Protein AF-A0A396GM57-F1 (afdb_monomer_lite)

InterPro domains:
  IPR045109 Lysine-specific demethylase LSDs-like [PTHR12549] (3-226)

Structure (mmCIF, N/CA/C/O backbone):
data_AF-A0A396GM57-F1
#
_entry.id   AF-A0A396GM57-F1
#
loop_
_atom_site.group_PDB
_atom_site.id
_atom_site.type_symbol
_atom_site.label_atom_id
_atom_site.label_alt_id
_atom_site.label_comp_id
_atom_site.label_asym_id
_atom_site.label_entity_id
_atom_site.label_seq_id
_atom_site.pdbx_PDB_ins_code
_atom_site.Cartn_x
_atom_site.Cartn_y
_atom_site.Cartn_z
_atom_site.occupancy
_atom_site.B_iso_or_equiv
_atom_site.auth_seq_id
_atom_site.auth_comp_id
_atom_site.auth_asym_id
_atom_site.auth_atom_id
_atom_site.pdbx_PDB_model_num
ATOM 1 N N . MET A 1 1 ? -2.250 -9.595 -26.794 1.00 39.81 1 MET A N 1
ATOM 2 C CA . MET A 1 1 ? -0.783 -9.733 -26.681 1.00 39.81 1 MET A CA 1
ATOM 3 C C . MET A 1 1 ? -0.527 -10.624 -25.475 1.00 39.81 1 MET A C 1
ATOM 5 O O . MET A 1 1 ? -0.957 -10.268 -24.387 1.00 39.81 1 MET A O 1
ATOM 9 N N . CYS A 1 2 ? 0.002 -11.832 -25.672 1.00 36.81 2 CYS A N 1
ATOM 10 C CA . CYS A 1 2 ? 0.113 -12.824 -24.600 1.00 36.81 2 CYS A CA 1
ATOM 11 C C . CYS A 1 2 ? 1.445 -12.640 -23.873 1.00 36.81 2 CYS A C 1
ATOM 13 O O . CYS A 1 2 ? 2.496 -12.939 -24.432 1.00 36.81 2 CYS A O 1
ATOM 15 N N . ILE A 1 3 ? 1.398 -12.150 -22.635 1.00 50.84 3 ILE A N 1
ATOM 16 C CA . ILE A 1 3 ? 2.547 -12.192 -21.730 1.00 50.84 3 ILE A CA 1
ATOM 17 C C . ILE A 1 3 ? 2.772 -13.671 -21.400 1.00 50.84 3 ILE A C 1
ATOM 19 O O . ILE A 1 3 ? 1.870 -14.330 -20.881 1.00 50.84 3 ILE A O 1
ATOM 23 N N . THR A 1 4 ? 3.939 -14.223 -21.724 1.00 54.34 4 THR A N 1
ATOM 24 C CA . THR A 1 4 ? 4.296 -15.584 -21.305 1.00 54.34 4 THR A CA 1
ATOM 25 C C . THR A 1 4 ? 4.467 -15.591 -19.789 1.00 54.34 4 THR A C 1
ATOM 27 O O . THR A 1 4 ? 5.468 -15.103 -19.266 1.00 54.34 4 THR A O 1
ATOM 30 N N . GLY A 1 5 ? 3.453 -16.080 -19.077 1.00 59.03 5 GLY A N 1
ATOM 31 C CA . GLY A 1 5 ? 3.478 -16.197 -17.624 1.00 59.03 5 GLY A CA 1
ATOM 32 C C . GLY A 1 5 ? 4.446 -17.285 -17.167 1.00 59.03 5 GLY A C 1
ATOM 33 O O . GLY A 1 5 ? 4.514 -18.364 -17.754 1.00 59.03 5 GLY A O 1
ATOM 34 N N . VAL A 1 6 ? 5.178 -17.012 -16.090 1.00 68.31 6 VAL A N 1
ATOM 35 C CA . VAL A 1 6 ? 5.936 -18.027 -15.352 1.00 68.31 6 VAL A CA 1
ATOM 36 C C . VAL A 1 6 ? 5.045 -18.537 -14.221 1.00 68.31 6 VAL A C 1
ATOM 38 O O . VAL A 1 6 ? 4.326 -17.758 -13.598 1.00 68.31 6 VAL A O 1
ATOM 41 N N . SER A 1 7 ? 5.066 -19.846 -13.958 1.00 70.75 7 SER A N 1
ATOM 42 C CA . SER A 1 7 ? 4.345 -20.411 -12.811 1.00 70.75 7 SER A CA 1
ATOM 43 C C . SER A 1 7 ? 4.837 -19.764 -11.508 1.00 70.75 7 SER A C 1
ATOM 45 O O . SER A 1 7 ? 6.055 -19.705 -11.315 1.00 70.75 7 SER A O 1
ATOM 47 N N . PRO A 1 8 ? 3.944 -19.359 -10.584 1.00 64.38 8 PRO A N 1
ATOM 48 C CA . PRO A 1 8 ? 4.336 -18.794 -9.291 1.00 64.38 8 PRO A CA 1
ATOM 49 C C . PRO A 1 8 ? 5.308 -19.682 -8.500 1.00 64.38 8 PRO A C 1
ATOM 51 O O . PRO A 1 8 ? 6.161 -19.178 -7.779 1.00 64.38 8 PRO A O 1
ATOM 54 N N . LEU A 1 9 ? 5.226 -21.008 -8.670 1.00 65.50 9 LEU A N 1
ATOM 55 C CA . LEU A 1 9 ? 6.103 -21.972 -7.995 1.00 65.50 9 LEU A CA 1
ATOM 56 C C . LEU A 1 9 ? 7.540 -21.978 -8.536 1.00 65.50 9 LEU A C 1
ATOM 58 O O . LEU A 1 9 ? 8.449 -22.393 -7.826 1.00 65.50 9 LEU A O 1
ATOM 62 N N . LYS A 1 10 ? 7.743 -21.532 -9.780 1.00 69.19 10 LYS A N 1
ATOM 63 C CA . LYS A 1 10 ? 9.059 -21.441 -10.437 1.00 69.19 10 LYS A CA 1
ATOM 64 C C . LYS A 1 10 ? 9.672 -20.043 -10.337 1.00 69.19 10 LYS A C 1
ATOM 66 O O . LYS A 1 10 ? 10.746 -19.813 -10.879 1.00 69.19 10 LYS A O 1
ATOM 71 N N . LEU A 1 11 ? 8.960 -19.104 -9.719 1.00 73.75 11 LEU A N 1
ATOM 72 C CA . LEU A 1 11 ? 9.382 -17.720 -9.616 1.00 73.75 11 LEU A CA 1
ATOM 73 C C . LEU A 1 11 ? 10.301 -17.565 -8.399 1.00 73.75 11 LEU A C 1
ATOM 75 O O . LEU A 1 11 ? 9.857 -17.652 -7.251 1.00 73.75 11 LEU A O 1
ATOM 79 N N . GLU A 1 12 ? 11.584 -17.342 -8.660 1.00 76.75 12 GLU A N 1
ATOM 80 C CA . GLU A 1 12 ? 12.547 -16.892 -7.658 1.00 76.75 12 GLU A CA 1
ATOM 81 C C . GLU A 1 12 ? 12.636 -15.368 -7.757 1.00 76.75 12 GLU A C 1
ATOM 83 O O . GLU A 1 12 ? 13.029 -14.827 -8.788 1.00 76.75 12 GLU A O 1
ATOM 88 N N . ILE A 1 13 ? 12.163 -14.679 -6.716 1.00 81.19 13 ILE A N 1
ATOM 89 C CA . ILE A 1 13 ? 12.182 -13.217 -6.630 1.00 81.19 13 ILE A CA 1
ATOM 90 C C . ILE A 1 13 ? 13.275 -12.829 -5.644 1.00 81.19 13 ILE A C 1
ATOM 92 O O . ILE A 1 13 ? 13.274 -13.303 -4.506 1.00 81.19 13 ILE A O 1
ATOM 96 N N . GLU A 1 14 ? 14.167 -11.946 -6.077 1.00 81.50 14 GLU A N 1
ATOM 97 C CA . GLU A 1 14 ? 15.178 -11.356 -5.210 1.00 81.50 14 GLU A CA 1
ATOM 98 C C . GLU A 1 14 ? 14.510 -10.452 -4.161 1.00 81.50 14 GLU A C 1
ATOM 100 O O . GLU A 1 14 ? 13.656 -9.612 -4.479 1.00 81.50 14 GLU A O 1
ATOM 105 N N . VAL A 1 15 ? 14.882 -10.657 -2.897 1.00 78.56 15 VAL A N 1
ATOM 106 C CA . VAL A 1 15 ? 14.422 -9.833 -1.779 1.00 78.56 15 VAL A CA 1
ATOM 107 C C . VAL A 1 15 ? 15.419 -8.697 -1.590 1.00 78.56 15 VAL A C 1
ATOM 109 O O . VAL A 1 15 ? 16.616 -8.950 -1.490 1.00 78.56 15 VAL A O 1
ATOM 112 N N . VAL A 1 16 ? 14.930 -7.460 -1.551 1.00 74.25 16 VAL A N 1
ATOM 113 C CA . VAL A 1 16 ? 15.755 -6.298 -1.201 1.00 74.25 16 VAL A CA 1
ATOM 114 C C . VAL A 1 16 ? 15.674 -6.097 0.303 1.00 74.25 16 VAL A C 1
ATOM 116 O O . VAL A 1 16 ? 14.574 -5.961 0.842 1.00 74.25 16 VAL A O 1
ATOM 119 N N . ASP A 1 17 ? 16.830 -6.044 0.961 1.00 61.81 17 ASP A N 1
ATOM 120 C CA . ASP A 1 17 ? 16.930 -5.530 2.325 1.00 61.81 17 ASP A CA 1
ATOM 121 C C . ASP A 1 17 ? 16.777 -4.005 2.276 1.00 61.81 17 ASP A C 1
ATOM 123 O O . ASP A 1 17 ? 17.742 -3.265 2.095 1.00 61.81 17 ASP A O 1
ATOM 127 N N . CYS A 1 18 ? 15.539 -3.529 2.393 1.00 57.38 18 CYS A N 1
ATOM 128 C CA . CYS A 1 18 ? 15.274 -2.125 2.690 1.00 57.38 18 CYS A CA 1
ATOM 129 C C . CYS A 1 18 ? 15.292 -1.930 4.207 1.00 57.38 18 CYS A C 1
ATOM 131 O O . CYS A 1 18 ? 14.709 -2.726 4.952 1.00 57.38 18 CYS A O 1
ATOM 133 N N . SER A 1 19 ? 15.951 -0.865 4.666 1.00 56.00 19 SER A N 1
ATOM 134 C CA . SER A 1 19 ? 15.862 -0.461 6.065 1.00 56.00 19 SER A CA 1
ATOM 135 C C . SER A 1 19 ? 14.391 -0.125 6.398 1.00 56.00 19 SER A C 1
ATOM 137 O O . SER A 1 19 ? 13.674 0.389 5.539 1.00 56.00 19 SER A O 1
ATOM 139 N N . PRO A 1 20 ? 13.884 -0.433 7.608 1.00 53.41 20 PRO A N 1
ATOM 140 C CA . PRO A 1 20 ? 12.477 -0.201 7.961 1.00 53.41 20 PRO A CA 1
ATOM 141 C C . PRO A 1 20 ? 12.022 1.260 7.826 1.00 53.41 20 PRO A C 1
ATOM 143 O O . PRO A 1 20 ? 10.829 1.504 7.652 1.00 53.41 20 PRO A O 1
ATOM 146 N N . ASP A 1 21 ? 12.967 2.200 7.905 1.00 51.38 21 ASP A N 1
ATOM 147 C CA . ASP A 1 21 ? 12.720 3.644 7.916 1.00 51.38 21 ASP A CA 1
ATOM 148 C C . ASP A 1 21 ? 12.769 4.272 6.507 1.00 51.38 21 ASP A C 1
ATOM 150 O O . ASP A 1 21 ? 12.250 5.369 6.298 1.00 51.38 21 ASP A O 1
ATOM 154 N N . GLU A 1 22 ? 13.315 3.562 5.513 1.00 63.12 22 GLU A N 1
ATOM 155 C CA . GLU A 1 22 ? 13.361 3.970 4.105 1.00 63.12 22 GLU A CA 1
ATOM 156 C C . GLU A 1 22 ? 12.395 3.096 3.298 1.00 63.12 22 GLU A C 1
ATOM 158 O O . GLU A 1 22 ? 12.776 2.150 2.606 1.00 63.12 22 GLU A O 1
ATOM 163 N N . GLY A 1 23 ? 11.097 3.379 3.419 1.00 67.81 23 GLY A N 1
ATOM 164 C CA . GLY A 1 23 ? 10.103 2.752 2.549 1.00 67.81 23 GLY A CA 1
ATOM 165 C C . GLY A 1 23 ? 10.455 2.970 1.072 1.00 67.81 23 GLY A C 1
ATOM 166 O O . GLY A 1 23 ? 10.901 4.048 0.691 1.00 67.81 23 GLY A O 1
ATOM 167 N N . ALA A 1 24 ? 10.240 1.959 0.232 1.00 82.38 24 ALA A N 1
ATOM 168 C CA . ALA A 1 24 ? 10.370 2.107 -1.215 1.00 82.38 24 ALA A CA 1
ATOM 169 C C . ALA A 1 24 ? 9.217 2.961 -1.767 1.00 82.38 24 ALA A C 1
ATOM 171 O O . ALA A 1 24 ? 8.075 2.863 -1.293 1.00 82.38 24 ALA A O 1
ATOM 172 N N . TYR A 1 25 ? 9.486 3.774 -2.788 1.00 89.50 25 TYR A N 1
ATOM 173 C CA . TYR A 1 25 ? 8.506 4.690 -3.376 1.00 89.50 25 TYR A CA 1
ATOM 174 C C . TYR A 1 25 ? 8.516 4.591 -4.894 1.00 89.50 25 TYR A C 1
ATOM 176 O O . TYR A 1 25 ? 9.552 4.648 -5.547 1.00 89.50 25 TYR A O 1
ATOM 184 N N . CYS A 1 26 ? 7.328 4.527 -5.492 1.00 91.12 26 CYS A N 1
ATOM 185 C CA . CYS A 1 26 ? 7.208 4.506 -6.943 1.00 91.12 26 CYS A CA 1
ATOM 186 C C . CYS A 1 26 ? 7.713 5.825 -7.543 1.00 91.12 26 CYS A C 1
ATOM 188 O O . CYS A 1 26 ? 7.126 6.880 -7.304 1.00 91.12 26 CYS A O 1
ATOM 190 N N . ASN A 1 27 ? 8.732 5.792 -8.406 1.00 91.19 27 ASN A N 1
ATOM 191 C CA . ASN A 1 27 ? 9.241 7.020 -9.019 1.00 91.19 27 ASN A CA 1
ATOM 192 C C . ASN A 1 27 ? 8.229 7.697 -9.958 1.00 91.19 27 ASN A C 1
ATOM 194 O O . ASN A 1 27 ? 8.404 8.885 -10.237 1.00 91.19 27 ASN A O 1
ATOM 198 N N . ASN A 1 28 ? 7.190 6.981 -10.411 1.00 89.25 28 ASN A N 1
ATOM 199 C CA . ASN A 1 28 ? 6.129 7.527 -11.263 1.00 89.25 28 ASN A CA 1
ATOM 200 C C . ASN A 1 28 ? 4.972 8.168 -10.472 1.00 89.25 28 ASN A C 1
ATOM 202 O O . ASN A 1 28 ? 4.678 9.335 -10.696 1.00 89.25 28 ASN A O 1
ATOM 206 N N . CYS A 1 29 ? 4.315 7.426 -9.572 1.00 88.38 29 CYS A N 1
ATOM 207 C CA . CYS A 1 29 ? 3.115 7.900 -8.855 1.00 88.38 29 CYS A CA 1
ATOM 208 C C . CYS A 1 29 ? 3.381 8.349 -7.411 1.00 88.38 29 CYS A C 1
ATOM 210 O O . CYS A 1 29 ? 2.441 8.629 -6.681 1.00 88.38 29 CYS A O 1
ATOM 212 N N . LYS A 1 30 ? 4.643 8.305 -6.964 1.00 87.81 30 LYS A N 1
ATOM 213 C CA . LYS A 1 30 ? 5.112 8.668 -5.611 1.00 87.81 30 LYS A CA 1
ATOM 214 C C . LYS A 1 30 ? 4.455 7.920 -4.448 1.00 87.81 30 LYS A C 1
ATOM 216 O O . LYS A 1 30 ? 4.785 8.153 -3.292 1.00 87.81 30 LYS A O 1
ATOM 221 N N . THR A 1 31 ? 3.591 6.949 -4.732 1.00 87.12 31 THR A N 1
ATOM 222 C CA . THR A 1 31 ? 2.984 6.084 -3.722 1.00 87.12 31 THR A CA 1
ATOM 223 C C . THR A 1 31 ? 4.024 5.147 -3.112 1.00 87.12 31 THR A C 1
ATOM 225 O O . THR A 1 31 ? 4.873 4.595 -3.823 1.00 87.12 31 THR A O 1
ATOM 228 N N . SER A 1 32 ? 3.913 4.929 -1.801 1.00 88.75 32 SER A N 1
ATOM 229 C CA . SER A 1 32 ? 4.702 3.933 -1.074 1.00 88.75 32 SER A CA 1
ATOM 230 C C . SER A 1 32 ? 4.448 2.515 -1.600 1.00 88.75 32 SER A C 1
ATOM 232 O O . SER A 1 32 ? 3.325 2.139 -1.957 1.00 88.75 32 SER A O 1
ATOM 234 N N . ILE A 1 33 ? 5.510 1.719 -1.658 1.00 88.25 33 ILE A N 1
ATOM 235 C CA . ILE A 1 33 ? 5.513 0.336 -2.123 1.00 88.25 33 ILE A CA 1
ATOM 236 C C . ILE A 1 33 ? 5.649 -0.584 -0.907 1.00 88.25 33 ILE A C 1
ATOM 238 O O . ILE A 1 33 ? 6.589 -0.472 -0.130 1.00 88.25 33 ILE A O 1
ATOM 242 N N . PHE A 1 34 ? 4.738 -1.553 -0.775 1.00 81.62 34 PHE A N 1
ATOM 243 C CA . PHE A 1 34 ? 4.695 -2.438 0.399 1.00 81.62 34 PHE A CA 1
ATOM 244 C C . PHE A 1 34 ? 5.286 -3.836 0.193 1.00 81.62 34 PHE A C 1
ATOM 246 O O . PHE A 1 34 ? 5.716 -4.472 1.156 1.00 81.62 34 PHE A O 1
ATOM 253 N N . ALA A 1 35 ? 5.259 -4.355 -1.036 1.00 83.88 35 ALA A N 1
ATOM 254 C CA . ALA A 1 35 ? 5.628 -5.742 -1.310 1.00 83.88 35 ALA A CA 1
ATOM 255 C C . ALA A 1 35 ? 6.439 -5.861 -2.600 1.00 83.88 35 ALA A C 1
ATOM 257 O O . ALA A 1 35 ? 7.664 -5.797 -2.572 1.00 83.88 35 ALA A O 1
ATOM 258 N N . TYR A 1 36 ? 5.760 -6.020 -3.732 1.00 88.44 36 TYR A N 1
ATOM 259 C CA . TYR A 1 36 ? 6.402 -6.247 -5.018 1.00 88.44 36 TYR A CA 1
ATOM 260 C C . TYR A 1 36 ? 6.524 -4.960 -5.822 1.00 88.44 36 TYR A C 1
ATOM 262 O O . TYR A 1 36 ? 5.596 -4.147 -5.868 1.00 88.44 36 TYR A O 1
ATOM 270 N N . HIS A 1 37 ? 7.645 -4.821 -6.514 1.00 92.06 37 HIS A N 1
ATOM 271 C CA . HIS A 1 37 ? 7.928 -3.690 -7.388 1.00 92.06 37 HIS A CA 1
ATOM 272 C C . HIS A 1 37 ? 8.862 -4.096 -8.521 1.00 92.06 37 HIS A C 1
ATOM 274 O O . HIS A 1 37 ? 9.408 -5.202 -8.540 1.00 92.06 37 HIS A O 1
ATOM 280 N N . ARG A 1 38 ? 8.997 -3.215 -9.511 1.00 92.69 38 ARG A N 1
ATOM 281 C CA . ARG A 1 38 ? 9.975 -3.361 -10.587 1.00 92.69 38 ARG A CA 1
ATOM 282 C C . ARG A 1 38 ? 11.111 -2.379 -10.353 1.00 92.69 38 ARG A C 1
ATOM 284 O O . ARG A 1 38 ? 10.833 -1.190 -10.284 1.00 92.69 38 ARG A O 1
ATOM 291 N N . TYR A 1 39 ? 12.339 -2.878 -10.258 1.00 91.44 39 TYR A N 1
ATOM 292 C CA . TYR A 1 39 ? 13.540 -2.117 -9.899 1.00 91.44 39 TYR A CA 1
ATOM 293 C C . TYR A 1 39 ? 14.615 -2.246 -10.985 1.00 91.44 39 TYR A C 1
ATOM 295 O O . TYR A 1 39 ? 14.759 -3.302 -11.605 1.00 91.44 39 TYR A O 1
ATOM 303 N N . CYS A 1 40 ? 15.368 -1.178 -11.235 1.00 91.94 40 CYS A N 1
ATOM 304 C CA . CYS A 1 40 ? 16.506 -1.188 -12.149 1.00 91.94 40 CYS A CA 1
ATOM 305 C C . CYS A 1 40 ? 17.789 -1.576 -11.411 1.00 91.94 40 CYS A C 1
ATOM 307 O O . CYS A 1 40 ? 18.216 -0.877 -10.509 1.00 91.94 40 CYS A O 1
ATOM 309 N N . THR A 1 41 ? 18.494 -2.616 -11.846 1.00 89.69 41 THR A N 1
ATOM 310 C CA . THR A 1 41 ? 19.736 -3.052 -11.179 1.00 89.69 41 THR A CA 1
ATOM 311 C C . THR A 1 41 ? 20.925 -2.100 -11.362 1.00 89.69 41 THR A C 1
ATOM 313 O O . THR A 1 41 ? 21.956 -2.290 -10.722 1.00 89.69 41 THR A O 1
ATOM 316 N N . LYS A 1 42 ? 20.806 -1.076 -12.221 1.00 90.81 42 LYS A N 1
ATOM 317 C CA . LYS A 1 42 ? 21.877 -0.101 -12.509 1.00 90.81 42 LYS A CA 1
ATOM 318 C C . LYS A 1 42 ? 21.623 1.308 -11.967 1.00 90.81 42 LYS A C 1
ATOM 320 O O . LYS A 1 42 ? 22.512 2.149 -12.050 1.00 90.81 42 LYS A O 1
ATOM 325 N N . CYS A 1 43 ? 20.424 1.603 -11.469 1.00 90.00 43 CYS A N 1
ATOM 326 C CA . CYS A 1 43 ? 20.100 2.896 -10.865 1.00 90.00 43 CYS A CA 1
ATOM 327 C C . CYS A 1 43 ? 18.907 2.763 -9.920 1.00 90.00 43 CYS A C 1
ATOM 329 O O . CYS A 1 43 ? 18.113 1.847 -10.081 1.00 90.00 43 CYS A O 1
ATOM 331 N N . ASP A 1 44 ? 18.669 3.755 -9.070 1.00 88.62 44 ASP A N 1
ATOM 332 C CA . ASP A 1 44 ? 17.577 3.726 -8.080 1.00 88.62 44 ASP A CA 1
ATOM 333 C C . ASP A 1 44 ? 16.198 4.051 -8.678 1.00 88.62 44 ASP A C 1
ATOM 335 O O . ASP A 1 44 ? 15.424 4.832 -8.131 1.00 88.62 44 ASP A O 1
ATOM 339 N N . PHE A 1 45 ? 15.918 3.532 -9.875 1.00 90.62 45 PHE A N 1
ATOM 340 C CA . PHE A 1 45 ? 14.623 3.678 -10.519 1.00 90.62 45 PHE A CA 1
ATOM 341 C C . PHE A 1 45 ? 13.754 2.451 -10.245 1.00 90.62 45 PHE A C 1
ATOM 343 O O . PHE A 1 45 ? 14.077 1.338 -10.667 1.00 90.62 45 PHE A O 1
ATOM 350 N N . GLU A 1 46 ? 12.617 2.680 -9.607 1.00 92.50 46 GLU A N 1
ATOM 351 C CA . GLU A 1 46 ? 11.602 1.703 -9.278 1.00 92.50 46 GLU A CA 1
ATOM 352 C C . GLU A 1 46 ? 10.180 2.205 -9.536 1.00 92.50 46 GLU A C 1
ATOM 354 O O . GLU A 1 46 ? 9.858 3.391 -9.433 1.00 92.50 46 GLU A O 1
ATOM 359 N N . ILE A 1 47 ? 9.289 1.275 -9.874 1.00 92.38 47 ILE A N 1
ATOM 360 C CA . ILE A 1 47 ? 7.860 1.550 -10.025 1.00 92.38 47 ILE A CA 1
ATOM 361 C C . ILE A 1 47 ? 7.013 0.454 -9.379 1.00 92.38 47 ILE A C 1
ATOM 363 O O . ILE A 1 47 ? 7.370 -0.730 -9.371 1.00 92.38 47 ILE A O 1
ATOM 367 N N . CYS A 1 48 ? 5.846 0.843 -8.866 1.00 92.94 48 CYS A N 1
ATOM 368 C CA . CYS A 1 48 ? 4.877 -0.091 -8.307 1.00 92.94 48 CYS A CA 1
ATOM 369 C C . CYS A 1 48 ? 4.256 -0.972 -9.406 1.00 92.94 48 CYS A C 1
ATOM 371 O O . CYS A 1 48 ? 4.242 -0.626 -10.594 1.00 92.94 48 CYS A O 1
ATOM 373 N N . LEU A 1 49 ? 3.685 -2.116 -9.015 1.00 91.62 49 LEU A N 1
ATOM 374 C CA . LEU A 1 49 ? 3.036 -3.027 -9.966 1.00 91.62 49 LEU A CA 1
ATOM 375 C C . LEU A 1 49 ? 1.839 -2.409 -10.693 1.00 91.62 49 LEU A C 1
ATOM 377 O O . LEU A 1 49 ? 1.485 -2.884 -11.774 1.00 91.62 49 LEU A O 1
ATOM 381 N N . ILE A 1 50 ? 1.230 -1.367 -10.129 1.00 91.06 50 ILE A N 1
ATOM 382 C CA . ILE A 1 50 ? 0.108 -0.703 -10.778 1.00 91.06 50 ILE A CA 1
ATOM 383 C C . ILE A 1 50 ? 0.598 0.130 -11.962 1.00 91.06 50 ILE A C 1
ATOM 385 O O . ILE A 1 50 ? 0.187 -0.150 -13.085 1.00 91.06 50 ILE A O 1
ATOM 389 N N . CYS A 1 51 ? 1.581 1.011 -11.760 1.00 91.25 51 CYS A N 1
ATOM 390 C CA . CYS A 1 51 ? 2.221 1.733 -12.861 1.00 91.25 51 CYS A CA 1
ATOM 391 C C . CYS A 1 51 ? 2.838 0.775 -13.892 1.00 91.25 51 CYS A C 1
ATOM 393 O O . CYS A 1 51 ? 2.814 1.051 -15.087 1.00 91.25 51 CYS A O 1
ATOM 395 N N . CYS A 1 52 ? 3.330 -0.400 -13.472 1.00 91.56 52 CYS A N 1
ATOM 396 C CA . CYS A 1 52 ? 3.774 -1.434 -14.415 1.00 91.56 52 CYS A CA 1
ATOM 397 C C . CYS A 1 52 ? 2.644 -1.922 -15.332 1.00 91.56 52 CYS A C 1
ATOM 399 O O . CYS A 1 52 ? 2.875 -2.166 -16.516 1.00 91.56 52 CYS A O 1
ATOM 401 N N . ARG A 1 53 ? 1.446 -2.145 -14.777 1.00 90.81 53 ARG A N 1
ATOM 402 C CA . ARG A 1 53 ? 0.264 -2.571 -15.536 1.00 90.81 53 ARG A CA 1
ATOM 403 C C . ARG A 1 53 ? -0.183 -1.460 -16.478 1.00 90.81 53 ARG A C 1
ATOM 405 O O . ARG A 1 53 ? -0.307 -1.705 -17.670 1.00 90.81 53 ARG A O 1
ATOM 412 N N . GLU A 1 54 ? -0.315 -0.243 -15.967 1.00 91.06 54 GLU A N 1
ATOM 413 C CA . GLU A 1 54 ? -0.698 0.926 -16.760 1.00 91.06 54 GLU A CA 1
ATOM 414 C C . GLU A 1 54 ? 0.265 1.182 -17.924 1.00 91.06 54 GLU A C 1
ATOM 416 O O . GLU A 1 54 ? -0.175 1.435 -19.045 1.00 91.06 54 GLU A O 1
ATOM 421 N N . LEU A 1 55 ? 1.575 1.042 -17.696 1.00 90.56 55 LEU A N 1
ATOM 422 C CA . LEU A 1 55 ? 2.582 1.172 -18.747 1.00 90.56 55 LEU A CA 1
ATOM 423 C C . LEU A 1 55 ? 2.388 0.137 -19.863 1.00 90.56 55 LEU A C 1
ATOM 425 O O . LEU A 1 55 ? 2.469 0.478 -21.044 1.00 90.56 55 LEU A O 1
ATOM 429 N N . ARG A 1 56 ? 2.119 -1.126 -19.508 1.00 89.56 56 ARG A N 1
ATOM 430 C CA . ARG A 1 56 ? 1.846 -2.192 -20.490 1.00 89.56 56 ARG A CA 1
ATOM 431 C C . ARG A 1 56 ? 0.554 -1.937 -21.262 1.00 89.56 56 ARG A C 1
ATOM 433 O O . ARG A 1 56 ? 0.501 -2.218 -22.456 1.00 89.56 56 ARG A O 1
ATOM 440 N N . ASP A 1 57 ? -0.437 -1.353 -20.599 1.00 89.00 57 ASP A N 1
ATOM 441 C CA . ASP A 1 57 ? -1.732 -1.012 -21.188 1.00 89.00 57 ASP A CA 1
ATOM 442 C C . ASP A 1 57 ? -1.703 0.305 -21.984 1.00 89.00 57 ASP A C 1
ATOM 444 O O . ASP A 1 57 ? -2.707 0.672 -22.595 1.00 89.00 57 ASP A O 1
ATOM 448 N N . ARG A 1 58 ? -0.560 1.013 -22.006 1.00 84.69 58 ARG A N 1
ATOM 449 C CA . ARG A 1 58 ? -0.395 2.363 -22.584 1.00 84.69 58 ARG A CA 1
ATOM 450 C C . ARG A 1 58 ? -1.327 3.407 -21.962 1.00 84.69 58 ARG A C 1
ATOM 452 O O . ARG A 1 58 ? -1.753 4.351 -22.623 1.00 84.69 58 ARG A O 1
ATOM 459 N N . LYS A 1 59 ? -1.625 3.222 -20.681 1.00 86.19 59 LYS A N 1
ATOM 460 C CA . LYS A 1 59 ? -2.459 4.091 -19.848 1.00 86.19 59 LYS A CA 1
ATOM 461 C C . LYS A 1 59 ? -1.664 4.657 -18.674 1.00 86.19 59 LYS A C 1
ATOM 463 O O . LYS A 1 59 ? -2.252 4.927 -17.638 1.00 86.19 59 LYS A O 1
ATOM 468 N N . LEU A 1 60 ? -0.3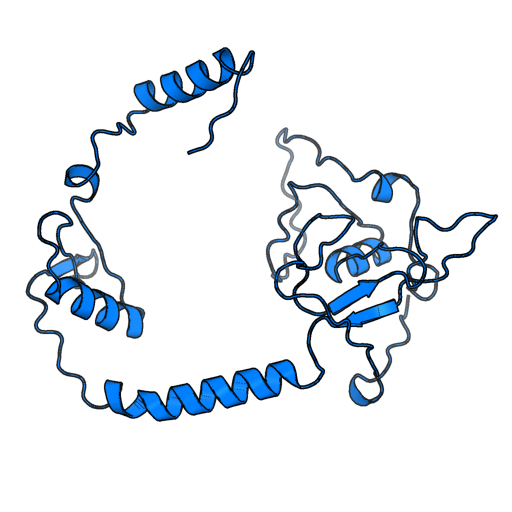35 4.766 -18.796 1.00 82.75 60 LEU A N 1
ATOM 469 C CA . LEU A 1 60 ? 0.479 5.310 -17.715 1.00 82.75 60 LEU A CA 1
ATOM 470 C C . LEU A 1 60 ? 0.022 6.738 -17.423 1.00 82.75 60 LEU A C 1
ATOM 472 O O . LEU A 1 60 ? 0.118 7.620 -18.277 1.00 82.75 60 LEU A O 1
ATOM 476 N N . LEU A 1 61 ? -0.490 6.918 -16.213 1.00 77.38 61 LEU A N 1
ATOM 477 C CA . LEU A 1 61 ? -0.759 8.208 -15.614 1.00 77.38 61 LEU A CA 1
ATOM 478 C C . LEU A 1 61 ? 0.253 8.384 -14.479 1.00 77.38 61 LEU A C 1
ATOM 480 O O . LEU A 1 61 ? 0.772 7.417 -13.917 1.00 77.38 61 LEU A O 1
ATOM 484 N N . GLY A 1 62 ? 0.604 9.622 -14.174 1.00 64.56 62 GLY A N 1
ATOM 485 C CA . GLY A 1 62 ? 1.468 9.934 -13.043 1.00 64.56 62 GLY A CA 1
ATOM 486 C C . GLY A 1 62 ? 1.016 11.227 -12.388 1.00 64.56 62 GLY A C 1
ATOM 487 O O . GLY A 1 62 ? 0.089 11.855 -12.891 1.00 64.56 62 GLY A O 1
ATOM 488 N N . GLY A 1 63 ? 1.655 11.575 -11.274 1.00 60.16 63 GLY A N 1
ATOM 489 C CA . GLY A 1 63 ? 1.309 12.742 -10.459 1.00 60.16 63 GLY A CA 1
ATOM 490 C C . GLY A 1 63 ? 0.945 12.369 -9.020 1.00 60.16 63 GLY A C 1
ATOM 491 O O . GLY A 1 63 ? 0.512 11.245 -8.756 1.00 60.16 63 GLY A O 1
ATOM 492 N N . ASP A 1 64 ? 1.143 13.324 -8.110 1.00 52.88 64 ASP A N 1
ATOM 493 C CA . ASP A 1 64 ? 0.920 13.173 -6.663 1.00 52.88 64 ASP A CA 1
ATOM 494 C C . ASP A 1 64 ? -0.574 13.084 -6.296 1.00 52.88 64 ASP A C 1
ATOM 496 O O . ASP A 1 64 ? -0.929 12.475 -5.290 1.00 52.88 64 ASP A O 1
ATOM 500 N N . ASP A 1 65 ? -1.458 13.597 -7.159 1.00 51.44 65 ASP A N 1
ATOM 501 C CA . ASP A 1 65 ? -2.915 13.600 -6.954 1.00 51.44 65 ASP A CA 1
ATOM 502 C C . ASP A 1 65 ? -3.611 12.287 -7.354 1.00 51.44 65 ASP A C 1
ATOM 504 O O . ASP A 1 65 ? -4.813 12.112 -7.134 1.00 51.44 65 ASP A O 1
ATOM 508 N N . TYR A 1 66 ? -2.881 11.327 -7.932 1.00 52.00 66 TYR A N 1
ATOM 509 C CA . TYR A 1 66 ? -3.447 10.037 -8.329 1.00 52.00 66 TYR A CA 1
ATOM 510 C C . TYR A 1 66 ? -3.448 9.049 -7.157 1.00 52.00 66 TYR A C 1
ATOM 512 O O . TYR A 1 66 ? -2.658 8.100 -7.091 1.00 52.00 66 TYR A O 1
ATOM 520 N N . LEU A 1 67 ? -4.393 9.237 -6.232 1.00 48.31 67 LEU A N 1
ATOM 521 C CA . LEU A 1 67 ? -4.766 8.191 -5.283 1.00 48.31 67 LEU A CA 1
ATOM 522 C C . LEU A 1 67 ? -5.309 6.996 -6.067 1.00 48.31 67 LEU A C 1
ATOM 524 O O . LEU A 1 67 ? -6.429 7.001 -6.577 1.00 48.31 67 LEU A O 1
ATOM 528 N N . HIS A 1 68 ? -4.500 5.946 -6.148 1.00 53.56 68 HIS A N 1
ATOM 529 C CA . HIS A 1 68 ? -4.945 4.642 -6.604 1.00 53.56 68 HIS A CA 1
ATOM 530 C C . HIS A 1 68 ? -5.950 4.083 -5.599 1.00 53.56 68 HIS A C 1
ATOM 532 O O . HIS A 1 68 ? -5.581 3.402 -4.640 1.00 53.56 68 HIS A O 1
ATOM 538 N N . VAL A 1 69 ? -7.230 4.393 -5.814 1.00 43.72 69 VAL A N 1
ATOM 539 C CA . VAL A 1 69 ? -8.332 3.740 -5.113 1.00 43.72 69 VAL A CA 1
ATOM 540 C C . VAL A 1 69 ? -8.169 2.241 -5.360 1.00 43.72 69 VAL A C 1
ATOM 542 O O . VAL A 1 69 ? -8.017 1.796 -6.500 1.00 43.72 69 VAL A O 1
ATOM 545 N N . GLY A 1 70 ? -8.050 1.491 -4.265 1.00 37.72 70 GLY A N 1
ATOM 546 C CA . GLY A 1 70 ? -7.726 0.072 -4.276 1.00 37.72 70 GLY A CA 1
ATOM 547 C C . GLY A 1 70 ? -8.646 -0.736 -5.189 1.00 37.72 70 GLY A C 1
ATOM 548 O O . GLY A 1 70 ? -9.749 -0.311 -5.501 1.00 37.72 70 GLY A O 1
ATOM 549 N N . TYR A 1 71 ? -8.143 -1.899 -5.610 1.00 37.88 71 TYR A N 1
ATOM 550 C CA . TYR A 1 71 ? -8.801 -2.923 -6.428 1.00 37.88 71 TYR A CA 1
ATOM 551 C C . TYR A 1 71 ? -10.334 -2.986 -6.275 1.00 37.88 71 TYR A C 1
ATOM 553 O O . TYR A 1 71 ? -10.858 -3.837 -5.562 1.00 37.88 71 TYR A O 1
ATOM 561 N N . GLU A 1 72 ? -11.052 -2.170 -7.035 1.00 34.94 72 GLU A N 1
ATOM 562 C CA . GLU A 1 72 ? -12.443 -2.405 -7.386 1.00 34.94 72 GLU A CA 1
ATOM 563 C C . GLU A 1 72 ? -12.559 -2.322 -8.905 1.00 34.94 72 GLU A C 1
ATOM 565 O O . GLU A 1 72 ? -12.081 -1.390 -9.555 1.00 34.94 72 GLU A O 1
ATOM 570 N N . ASN A 1 73 ? -13.130 -3.377 -9.482 1.00 38.44 73 ASN A N 1
ATOM 571 C CA . ASN A 1 73 ? -13.410 -3.482 -10.904 1.00 38.44 73 ASN A CA 1
ATOM 572 C C . ASN A 1 73 ? -14.471 -2.441 -11.270 1.00 38.44 73 ASN A C 1
ATOM 574 O O . ASN A 1 73 ? -15.663 -2.730 -11.213 1.00 38.44 73 ASN A O 1
ATOM 578 N N . ILE A 1 74 ? -14.052 -1.235 -11.640 1.00 39.12 74 ILE A N 1
ATOM 579 C CA . ILE A 1 74 ? -14.967 -0.248 -12.204 1.00 39.12 74 ILE A CA 1
ATOM 580 C C . ILE A 1 74 ? -14.978 -0.460 -13.717 1.00 39.12 74 ILE A C 1
ATOM 582 O O . ILE A 1 74 ? -14.062 -0.070 -14.444 1.00 39.12 74 ILE A O 1
ATOM 586 N N . GLU A 1 75 ? -16.025 -1.141 -14.186 1.00 36.28 75 GLU A N 1
ATOM 587 C CA . GLU A 1 75 ? -16.465 -1.051 -15.575 1.00 36.28 75 GLU A CA 1
ATOM 588 C C . GLU A 1 75 ? -16.553 0.429 -15.958 1.00 36.28 75 GLU A C 1
ATOM 590 O O . GLU A 1 75 ? -17.131 1.239 -15.233 1.00 36.28 75 GLU A O 1
ATOM 595 N N . HIS A 1 76 ? -15.936 0.787 -17.085 1.00 37.62 76 HIS A N 1
ATOM 596 C CA . HIS A 1 76 ? -15.871 2.159 -17.568 1.00 37.62 76 HIS A CA 1
ATOM 597 C C . HIS A 1 76 ? -17.294 2.662 -17.825 1.00 37.62 76 HIS A C 1
ATOM 599 O O . HIS A 1 76 ? -17.881 2.377 -18.868 1.00 37.62 76 HIS A O 1
ATOM 605 N N . LYS A 1 77 ? -17.851 3.422 -16.883 1.00 34.59 77 LYS A N 1
ATOM 606 C CA . LYS A 1 77 ? -19.008 4.262 -17.154 1.00 34.59 77 LYS A CA 1
ATOM 607 C C . LYS A 1 77 ? -18.474 5.641 -17.501 1.00 34.59 77 LYS A C 1
ATOM 609 O O . LYS A 1 77 ? -18.017 6.376 -16.631 1.00 34.59 77 LYS A O 1
ATOM 614 N N . GLU A 1 78 ? -18.480 5.952 -18.793 1.00 40.47 78 GLU A N 1
ATOM 615 C CA . GLU A 1 78 ? -18.320 7.321 -19.270 1.00 40.47 78 GLU A CA 1
ATOM 616 C C . GLU A 1 78 ? -19.390 8.182 -18.588 1.00 40.47 78 GLU A C 1
ATOM 618 O O . GLU A 1 78 ? -20.590 8.003 -18.808 1.00 40.47 78 GLU A O 1
ATOM 623 N N . THR A 1 79 ? -18.956 9.099 -17.728 1.00 32.81 79 THR A N 1
ATOM 624 C CA . THR A 1 79 ? -19.807 10.170 -17.210 1.00 32.81 79 THR A CA 1
ATOM 625 C C . THR A 1 79 ? -19.165 11.512 -17.500 1.00 32.81 79 THR A C 1
ATOM 627 O O . THR A 1 79 ? -17.952 11.681 -17.420 1.00 32.81 79 THR A O 1
ATOM 630 N N . ALA A 1 80 ? -20.041 12.414 -17.925 1.00 36.97 80 ALA A N 1
ATOM 631 C CA . ALA A 1 80 ? -19.773 13.650 -18.621 1.00 36.97 80 ALA A CA 1
ATOM 632 C C . ALA A 1 80 ? -18.874 14.638 -17.867 1.00 36.97 80 ALA A C 1
ATOM 634 O O . ALA A 1 80 ? -18.878 14.737 -16.642 1.00 36.97 80 ALA A O 1
ATOM 635 N N . SER A 1 81 ? -18.174 15.405 -18.697 1.00 47.44 81 SER A N 1
ATOM 636 C CA . SER A 1 81 ? -17.439 16.638 -18.444 1.00 47.44 81 SER A CA 1
ATOM 637 C C . SER A 1 81 ? -18.012 17.529 -17.336 1.00 47.44 81 SER A C 1
ATOM 639 O O . SER A 1 81 ? -19.090 18.105 -17.489 1.00 47.44 81 SER A O 1
ATOM 641 N N . HIS A 1 82 ? -17.198 17.751 -16.310 1.00 36.78 82 HIS A N 1
ATOM 642 C CA . HIS A 1 82 ? -17.123 19.014 -15.586 1.00 36.78 82 HIS A CA 1
ATOM 643 C C . HIS A 1 82 ? -15.650 19.433 -15.565 1.00 36.78 82 HIS A C 1
ATOM 645 O O . HIS A 1 82 ? -14.789 18.570 -15.404 1.00 36.78 82 HIS A O 1
ATOM 651 N N . ASP A 1 83 ? -15.381 20.722 -15.799 1.00 42.91 83 ASP A N 1
ATOM 652 C CA . ASP A 1 83 ? -14.050 21.340 -15.738 1.00 42.91 83 ASP A CA 1
ATOM 653 C C . ASP A 1 83 ? -13.357 20.967 -14.420 1.00 42.91 83 ASP A C 1
ATOM 655 O O . ASP A 1 83 ? -13.643 21.529 -13.364 1.00 42.91 83 ASP A O 1
ATOM 659 N N . ALA A 1 84 ? -12.475 19.978 -14.489 1.00 42.00 84 ALA A N 1
ATOM 660 C CA . ALA A 1 84 ? -11.594 19.552 -13.419 1.00 42.00 84 ALA A CA 1
ATOM 661 C C . ALA A 1 84 ? -10.177 19.631 -13.976 1.00 42.00 84 ALA A C 1
ATOM 663 O O . ALA A 1 84 ? -9.943 19.204 -15.113 1.00 42.00 84 ALA A O 1
ATOM 664 N N . ASP A 1 85 ? -9.271 20.225 -13.200 1.00 47.00 85 ASP A N 1
ATOM 665 C CA . ASP A 1 85 ? -7.871 20.398 -13.566 1.00 47.00 85 ASP A CA 1
ATOM 666 C C . ASP A 1 85 ? -7.321 19.128 -14.211 1.00 47.00 85 ASP A C 1
ATOM 668 O O . ASP A 1 85 ? -7.446 18.012 -13.698 1.00 47.00 85 ASP A O 1
ATOM 672 N N . LYS A 1 86 ? -6.767 19.306 -15.411 1.00 46.78 86 LYS A N 1
ATOM 673 C CA . LYS A 1 86 ? -6.199 18.217 -16.193 1.00 46.78 86 LYS A CA 1
ATOM 674 C C . LYS A 1 86 ? -5.126 17.552 -15.328 1.00 46.78 86 LYS A C 1
ATOM 676 O O . LYS A 1 86 ? -4.197 18.256 -14.936 1.00 46.78 86 LYS A O 1
ATOM 681 N N . PRO A 1 87 ? -5.208 16.235 -15.064 1.00 52.91 87 PRO A N 1
ATOM 682 C CA . PRO A 1 87 ? -4.240 15.580 -14.202 1.00 52.91 87 PRO A CA 1
ATOM 683 C C . PRO A 1 87 ? -2.838 15.818 -14.750 1.00 52.91 87 PRO A C 1
ATOM 685 O O . PRO A 1 87 ? -2.606 15.679 -15.958 1.00 52.91 87 PRO A O 1
ATOM 688 N N . GLU A 1 88 ? -1.932 16.242 -13.874 1.00 55.59 88 GLU A N 1
ATOM 689 C CA . GLU A 1 88 ? -0.573 16.602 -14.244 1.00 55.59 88 GLU A CA 1
ATOM 690 C C . GLU A 1 88 ? 0.184 15.336 -14.664 1.00 55.59 88 GLU A C 1
ATOM 692 O O . GLU A 1 88 ? 0.692 14.564 -13.859 1.00 55.59 88 GLU A O 1
ATOM 697 N N . ILE A 1 89 ? 0.177 15.068 -15.970 1.00 59.06 89 ILE A N 1
ATOM 698 C CA . ILE A 1 89 ? 0.764 13.866 -16.559 1.00 59.06 89 ILE A CA 1
ATOM 699 C C . ILE A 1 89 ? 2.271 13.865 -16.279 1.00 59.06 89 ILE A C 1
ATOM 701 O O . ILE A 1 89 ? 2.973 14.772 -16.733 1.00 59.06 89 ILE A O 1
ATOM 705 N N . SER A 1 90 ? 2.779 12.819 -15.614 1.00 69.62 90 SER A N 1
ATOM 706 C CA . SER A 1 90 ? 4.215 12.696 -15.326 1.00 69.62 90 SER A CA 1
ATOM 707 C C . SER A 1 90 ? 5.072 12.837 -16.589 1.00 69.62 90 SER A C 1
ATOM 709 O O . SER A 1 90 ? 4.716 12.346 -17.666 1.00 69.62 90 SER A O 1
ATOM 711 N N . GLU A 1 91 ? 6.250 13.457 -16.459 1.00 74.06 91 GLU A N 1
ATOM 712 C CA . GLU A 1 91 ? 7.234 13.595 -17.551 1.00 74.06 91 GLU A CA 1
ATOM 713 C C . GLU A 1 91 ? 7.542 12.252 -18.227 1.00 74.06 91 GLU A C 1
ATOM 715 O O . GLU A 1 91 ? 7.724 12.161 -19.441 1.00 74.06 91 GLU A O 1
ATOM 720 N N . LEU A 1 92 ? 7.519 11.188 -17.430 1.00 75.62 92 LEU A N 1
ATOM 721 C CA . LEU A 1 92 ? 7.753 9.822 -17.858 1.00 75.62 92 LEU A CA 1
ATOM 722 C C . LEU A 1 92 ? 6.652 9.277 -18.779 1.00 75.62 92 LEU A C 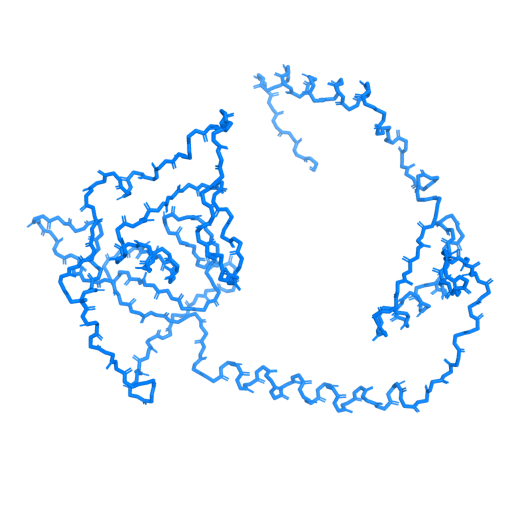1
ATOM 724 O O . LEU A 1 92 ? 6.936 8.536 -19.714 1.00 75.62 92 LEU A O 1
ATOM 728 N N . SER A 1 93 ? 5.403 9.681 -18.561 1.00 71.75 93 SER A N 1
ATOM 729 C CA . SER A 1 93 ? 4.291 9.335 -19.454 1.00 71.75 93 SER A CA 1
ATOM 730 C C . SER A 1 93 ? 4.386 10.087 -20.791 1.00 71.75 93 SER A C 1
ATOM 732 O O . SER A 1 93 ? 3.880 9.622 -21.811 1.00 71.75 93 SER A O 1
ATOM 734 N N . ARG A 1 94 ? 5.070 11.241 -20.818 1.00 71.81 94 ARG A N 1
ATOM 735 C CA . ARG A 1 94 ? 5.269 12.071 -22.021 1.00 71.81 94 ARG A CA 1
ATOM 736 C C . ARG A 1 94 ? 6.490 11.670 -22.853 1.00 71.81 94 ARG A C 1
ATOM 738 O O . ARG A 1 94 ? 6.560 12.042 -24.021 1.00 71.81 94 ARG A O 1
ATOM 745 N N . SER A 1 95 ? 7.432 10.916 -22.288 1.00 75.69 95 SER A N 1
ATOM 746 C CA . SER A 1 95 ? 8.707 10.568 -22.937 1.00 75.69 95 SER A CA 1
ATOM 747 C C . SER A 1 95 ? 8.602 9.454 -23.988 1.00 75.69 95 SER A C 1
ATOM 749 O O . SER A 1 95 ? 9.606 9.065 -24.580 1.00 75.69 95 SER A O 1
ATOM 751 N N . GLY A 1 96 ? 7.400 8.917 -24.229 1.00 80.06 96 GLY A N 1
ATOM 752 C CA . GLY A 1 96 ? 7.207 7.767 -25.114 1.00 80.06 96 GLY A CA 1
ATOM 753 C C . GLY A 1 96 ? 7.726 6.458 -24.515 1.00 80.06 96 GLY A C 1
ATOM 754 O O . GLY A 1 96 ? 7.899 5.476 -25.239 1.00 80.06 96 GLY A O 1
ATOM 755 N N . TRP A 1 97 ? 7.973 6.427 -23.204 1.00 88.81 97 TRP A N 1
ATOM 756 C CA . TRP A 1 97 ? 8.349 5.220 -22.486 1.00 88.81 97 TRP A CA 1
ATOM 757 C C . TRP A 1 97 ? 7.220 4.186 -22.542 1.00 88.81 97 TRP A C 1
ATOM 759 O O . TRP A 1 97 ? 6.068 4.480 -22.230 1.00 88.81 97 TRP A O 1
ATOM 769 N N . HIS A 1 98 ? 7.542 2.969 -22.970 1.00 88.12 98 HIS A N 1
ATOM 770 C CA . HIS A 1 98 ? 6.579 1.882 -23.107 1.00 88.12 98 HIS A CA 1
ATOM 771 C C . HIS A 1 98 ? 7.248 0.533 -22.852 1.00 88.12 98 HIS A C 1
ATOM 773 O O . HIS A 1 98 ? 8.457 0.373 -23.023 1.00 88.12 98 HIS A O 1
ATOM 779 N N . ALA A 1 99 ? 6.444 -0.447 -22.443 1.00 89.88 99 ALA A N 1
ATOM 780 C CA . ALA A 1 99 ? 6.892 -1.830 -22.390 1.00 89.88 99 ALA A CA 1
ATOM 781 C C . ALA A 1 99 ? 7.123 -2.374 -23.809 1.00 89.88 99 ALA A C 1
ATOM 783 O O . ALA A 1 99 ? 6.421 -1.996 -24.751 1.00 89.88 99 ALA A O 1
ATOM 784 N N . ASP A 1 100 ? 8.082 -3.284 -23.956 1.00 89.25 100 ASP A N 1
ATOM 785 C CA . ASP A 1 100 ? 8.350 -3.941 -25.233 1.00 89.25 100 ASP A CA 1
ATOM 786 C C . ASP A 1 100 ? 7.235 -4.933 -25.625 1.00 89.25 100 ASP A C 1
ATOM 788 O O . ASP A 1 100 ? 6.265 -5.154 -24.894 1.00 89.25 100 ASP A O 1
ATOM 792 N N . SER A 1 101 ? 7.374 -5.572 -26.790 1.00 85.62 101 SER A N 1
ATOM 793 C CA . SER A 1 101 ? 6.400 -6.552 -27.296 1.00 85.62 101 SER A CA 1
ATOM 794 C C . SER A 1 101 ? 6.210 -7.782 -26.398 1.00 85.62 101 SER A C 1
ATOM 796 O O . SER A 1 101 ? 5.199 -8.475 -26.527 1.00 85.62 101 SER A O 1
ATOM 798 N N . TYR A 1 102 ? 7.148 -8.048 -25.487 1.00 84.62 102 TYR A N 1
ATOM 799 C CA . TYR A 1 102 ? 7.090 -9.128 -24.502 1.00 84.62 102 TYR A CA 1
ATOM 800 C C . TYR A 1 102 ? 6.579 -8.641 -23.134 1.00 84.62 102 TYR A C 1
ATOM 802 O O . TYR A 1 102 ? 6.529 -9.418 -22.177 1.00 84.62 102 TYR A O 1
ATOM 810 N N . GLY A 1 103 ? 6.192 -7.367 -23.013 1.00 85.44 103 GLY A N 1
ATOM 811 C CA . GLY A 1 103 ? 5.728 -6.756 -21.768 1.00 85.44 103 GLY A CA 1
ATOM 812 C C . GLY A 1 103 ? 6.846 -6.475 -20.757 1.00 85.44 103 GLY A C 1
ATOM 813 O O . GLY A 1 103 ? 6.552 -6.218 -19.578 1.00 85.44 103 GLY A O 1
ATOM 814 N N . ARG A 1 104 ? 8.114 -6.532 -21.189 1.00 89.44 104 ARG A N 1
ATOM 815 C CA . ARG A 1 104 ? 9.276 -6.145 -20.381 1.00 89.44 104 ARG A CA 1
ATOM 816 C C . ARG A 1 104 ? 9.389 -4.628 -20.377 1.00 89.44 104 ARG A C 1
ATOM 818 O O . ARG A 1 104 ? 9.137 -3.971 -21.381 1.00 89.44 104 ARG A O 1
ATOM 825 N N . ILE A 1 105 ? 9.754 -4.073 -19.230 1.00 92.50 105 ILE A N 1
ATOM 826 C CA . ILE A 1 105 ? 9.766 -2.626 -19.014 1.00 92.50 105 ILE A CA 1
ATOM 827 C C . ILE A 1 105 ? 11.224 -2.164 -19.030 1.00 92.50 105 ILE A C 1
ATOM 829 O O . ILE A 1 105 ? 11.956 -2.559 -18.123 1.00 92.50 105 ILE A O 1
ATOM 833 N N . PRO A 1 106 ? 11.681 -1.412 -20.046 1.00 92.50 106 PRO A N 1
ATOM 834 C CA . PRO A 1 106 ? 13.052 -0.910 -20.076 1.00 92.50 106 PRO A CA 1
ATOM 835 C C . PRO A 1 106 ? 13.249 0.151 -18.991 1.00 92.50 106 PRO A C 1
ATOM 837 O O . PRO A 1 106 ? 12.306 0.854 -18.630 1.00 92.50 106 PRO A O 1
ATOM 840 N N . CYS A 1 107 ? 14.464 0.304 -18.474 1.00 92.38 107 CYS A N 1
ATOM 841 C CA . CYS A 1 107 ? 14.766 1.421 -17.585 1.00 92.38 107 CYS A CA 1
ATOM 842 C C . CYS A 1 107 ? 14.696 2.753 -18.363 1.00 92.38 107 CYS A C 1
ATOM 844 O O . CYS A 1 107 ? 15.360 2.885 -19.392 1.00 92.38 107 CYS A O 1
ATOM 846 N N . PRO A 1 108 ? 13.954 3.768 -17.880 1.00 89.81 108 PRO A N 1
ATOM 847 C CA . PRO A 1 108 ? 13.787 5.025 -18.611 1.00 89.81 108 PRO A CA 1
ATOM 848 C C . PRO A 1 108 ? 15.037 5.910 -18.590 1.00 89.81 108 PRO A C 1
ATOM 850 O O . PRO A 1 108 ? 15.143 6.839 -19.380 1.00 89.81 108 PRO A O 1
ATOM 853 N N . LYS A 1 109 ? 15.985 5.625 -17.689 1.00 86.50 109 LYS A N 1
ATOM 854 C CA . LYS A 1 109 ? 17.275 6.321 -17.587 1.00 86.50 109 LYS A CA 1
ATOM 855 C C . LYS A 1 109 ? 18.369 5.713 -18.480 1.00 86.50 109 LYS A C 1
ATOM 857 O O . LYS A 1 109 ? 19.496 6.189 -18.439 1.00 86.50 109 LYS A O 1
ATOM 862 N N . GLY A 1 110 ? 18.069 4.654 -19.241 1.00 79.25 110 GLY A N 1
ATOM 863 C CA . GLY A 1 110 ? 19.028 4.076 -20.185 1.00 79.25 110 GLY A CA 1
ATOM 864 C C . GLY A 1 110 ? 19.343 5.048 -21.324 1.00 79.25 110 GLY A C 1
ATOM 865 O O . GLY A 1 110 ? 18.445 5.714 -21.839 1.00 79.25 110 GLY A O 1
ATOM 866 N N . SER A 1 111 ? 20.610 5.126 -21.722 1.00 74.19 111 SER A N 1
ATOM 867 C CA . SER A 1 111 ? 21.074 5.968 -22.830 1.00 74.19 111 SER A CA 1
ATOM 868 C C . SER A 1 111 ? 21.801 5.128 -23.882 1.00 74.19 111 SER A C 1
ATOM 870 O O . SER A 1 111 ? 22.083 3.949 -23.671 1.00 74.19 111 SER A O 1
ATOM 872 N N . THR A 1 112 ? 22.151 5.734 -25.020 1.00 70.00 112 THR A N 1
ATOM 873 C CA . THR A 1 112 ? 23.002 5.089 -26.037 1.00 70.00 112 THR A CA 1
ATOM 874 C C . THR A 1 112 ? 24.392 4.726 -25.509 1.00 70.00 112 THR A C 1
ATOM 876 O O . THR A 1 112 ? 25.067 3.889 -26.097 1.00 70.00 112 THR A O 1
ATOM 879 N N . GLU A 1 113 ? 24.819 5.356 -24.414 1.00 71.62 113 GLU A N 1
ATOM 880 C CA . GLU A 1 113 ? 26.126 5.157 -23.784 1.00 71.62 113 GLU A CA 1
ATOM 881 C C . GLU A 1 113 ? 26.069 4.149 -22.626 1.00 71.62 113 GLU A C 1
ATOM 883 O O . GLU A 1 113 ? 27.076 3.515 -22.315 1.00 71.62 113 GLU A O 1
ATOM 888 N N . CYS A 1 114 ? 24.898 3.963 -22.004 1.00 73.38 114 CYS A N 1
ATOM 889 C CA . CYS A 1 114 ? 24.701 3.023 -20.906 1.00 73.38 114 CYS A CA 1
ATOM 890 C C . CYS A 1 114 ? 23.354 2.302 -21.034 1.00 73.38 114 CYS A C 1
ATOM 892 O O . CYS A 1 114 ? 22.290 2.861 -20.750 1.00 73.38 114 CYS A O 1
ATOM 894 N N . ASP A 1 115 ? 23.403 1.024 -21.414 1.00 83.12 115 ASP A N 1
ATOM 895 C CA . ASP A 1 115 ? 22.221 0.166 -21.443 1.00 83.12 115 ASP A CA 1
ATOM 896 C C . ASP A 1 115 ? 21.866 -0.280 -20.019 1.00 83.12 115 ASP A C 1
ATOM 898 O O . ASP A 1 115 ? 22.543 -1.125 -19.434 1.00 83.12 115 ASP A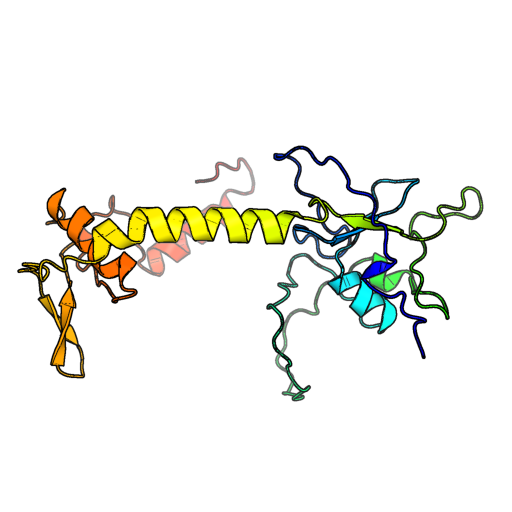 O 1
ATOM 902 N N . HIS A 1 116 ? 20.815 0.295 -19.439 1.00 88.12 116 HIS A N 1
ATOM 903 C CA . HIS A 1 116 ? 20.314 -0.079 -18.112 1.00 88.12 116 HIS A CA 1
ATOM 904 C C . HIS A 1 116 ? 19.486 -1.374 -18.125 1.00 88.12 116 HIS A C 1
ATOM 906 O O . HIS A 1 116 ? 19.140 -1.883 -17.060 1.00 88.12 116 HIS A O 1
ATOM 912 N N . GLY A 1 117 ? 19.191 -1.931 -19.301 1.00 91.00 117 GLY A N 1
ATOM 913 C CA . GLY A 1 117 ? 18.379 -3.129 -19.443 1.00 91.00 117 GLY A CA 1
ATOM 914 C C . GLY A 1 117 ? 16.923 -2.924 -19.016 1.00 91.00 117 GLY A C 1
ATOM 915 O O . GLY A 1 117 ? 16.341 -1.842 -19.157 1.00 91.00 117 GLY A O 1
ATOM 916 N N . PHE A 1 118 ? 16.315 -3.997 -18.509 1.00 92.81 118 PHE A N 1
ATOM 917 C CA . PHE A 1 118 ? 14.910 -4.042 -18.105 1.00 92.81 118 PHE A CA 1
ATOM 918 C C . PHE A 1 118 ? 14.762 -4.051 -16.585 1.00 92.81 118 PHE A C 1
ATOM 920 O O . PHE A 1 118 ? 15.598 -4.597 -15.875 1.00 92.81 118 PHE A O 1
ATOM 927 N N . LEU A 1 119 ? 13.650 -3.503 -16.096 1.00 93.12 119 LEU A N 1
ATOM 928 C CA . LEU A 1 119 ? 13.315 -3.538 -14.679 1.00 93.12 119 LEU A CA 1
ATOM 929 C C . LEU A 1 119 ? 12.982 -4.969 -14.221 1.00 93.12 119 LEU A C 1
ATOM 931 O O . LEU A 1 119 ? 12.112 -5.656 -14.783 1.00 93.12 119 LEU A O 1
ATOM 935 N N . GLU A 1 120 ? 13.620 -5.394 -13.140 1.00 92.44 120 GLU A N 1
ATOM 936 C CA . GLU A 1 120 ? 13.473 -6.719 -12.542 1.00 92.44 120 GLU A CA 1
ATOM 937 C C . GLU A 1 120 ? 12.410 -6.718 -11.449 1.00 92.44 120 GLU A C 1
ATOM 939 O O . GLU A 1 120 ? 12.188 -5.712 -10.782 1.00 92.44 120 GLU A O 1
ATOM 944 N N . LEU A 1 121 ? 11.695 -7.836 -11.297 1.00 91.25 121 LEU A N 1
ATOM 945 C CA . LEU A 1 121 ? 10.717 -7.980 -10.220 1.00 91.25 121 LEU A CA 1
ATOM 946 C C . LEU A 1 121 ? 11.470 -8.223 -8.918 1.00 91.25 121 LEU A C 1
ATOM 948 O O . LEU A 1 121 ? 12.205 -9.202 -8.824 1.00 91.25 12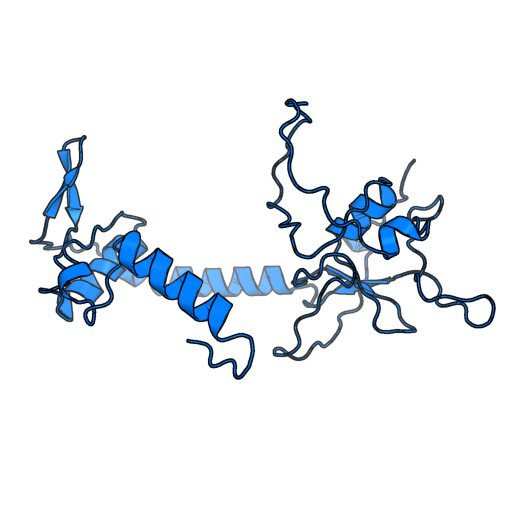1 LEU A O 1
ATOM 952 N N . ARG A 1 122 ? 11.233 -7.375 -7.924 1.00 89.81 122 ARG A N 1
ATOM 953 C CA . ARG A 1 122 ? 11.813 -7.496 -6.589 1.00 89.81 122 ARG A CA 1
ATOM 954 C C . ARG A 1 122 ? 10.730 -7.498 -5.520 1.00 89.81 122 ARG A C 1
ATOM 956 O O . ARG A 1 122 ? 9.598 -7.061 -5.763 1.00 89.81 122 ARG A O 1
ATOM 963 N N . SER A 1 123 ? 11.073 -8.027 -4.350 1.00 87.50 123 SER A N 1
ATOM 964 C CA . SER A 1 123 ? 10.200 -8.053 -3.177 1.00 87.50 123 SER A CA 1
ATOM 965 C C . SER A 1 123 ? 10.863 -7.360 -1.994 1.00 87.50 123 SER A C 1
ATOM 967 O O . SER A 1 123 ? 12.022 -7.615 -1.699 1.00 87.50 123 SER A O 1
ATOM 969 N N . LEU A 1 124 ? 10.108 -6.532 -1.280 1.00 86.69 124 LEU A N 1
ATOM 970 C CA . LEU A 1 124 ? 10.507 -5.974 0.020 1.00 86.69 124 LEU A CA 1
ATOM 971 C C . LEU A 1 124 ? 10.238 -6.946 1.171 1.00 86.69 124 LEU A C 1
ATOM 973 O O . LEU A 1 124 ? 10.660 -6.728 2.303 1.00 86.69 124 LEU A O 1
ATOM 977 N N . LYS A 1 125 ? 9.444 -7.989 0.910 1.00 83.69 125 LYS A N 1
ATOM 978 C CA . LYS A 1 125 ? 9.049 -8.986 1.903 1.00 83.69 125 LYS A CA 1
ATOM 979 C C . LYS A 1 125 ? 9.617 -10.353 1.531 1.00 83.69 125 LYS A C 1
ATOM 981 O O . LYS A 1 125 ? 9.606 -10.712 0.349 1.00 83.69 125 LYS A O 1
ATOM 986 N N . PRO A 1 126 ? 10.068 -11.149 2.511 1.00 82.19 126 PRO A N 1
ATOM 987 C CA . PRO A 1 126 ? 10.506 -12.509 2.244 1.00 82.19 126 PRO A CA 1
ATOM 988 C C . PRO A 1 126 ? 9.342 -13.365 1.728 1.00 82.19 126 PRO A C 1
ATOM 990 O O . PRO A 1 126 ? 8.172 -13.102 2.012 1.00 82.19 126 PRO A O 1
ATOM 993 N N . LYS A 1 127 ? 9.667 -14.431 0.988 1.00 79.75 127 LYS A N 1
ATOM 994 C CA . LYS A 1 127 ? 8.692 -15.309 0.312 1.00 79.75 127 LYS A CA 1
ATOM 995 C C . LYS A 1 127 ? 7.597 -15.858 1.241 1.00 79.75 127 LYS A C 1
ATOM 997 O O . LYS A 1 127 ? 6.457 -16.008 0.812 1.00 79.75 127 LYS A O 1
ATOM 1002 N N . ASN A 1 128 ? 7.929 -16.124 2.505 1.00 82.25 128 ASN A N 1
ATOM 1003 C CA . ASN A 1 128 ? 7.018 -16.720 3.486 1.00 82.25 128 ASN A CA 1
ATOM 1004 C C . ASN A 1 128 ? 6.332 -15.692 4.399 1.00 82.25 128 ASN A C 1
ATOM 1006 O O . ASN A 1 128 ? 5.592 -16.092 5.294 1.00 82.25 128 ASN A O 1
ATOM 1010 N N . TYR A 1 129 ? 6.520 -14.388 4.159 1.00 85.12 129 TYR A N 1
ATOM 1011 C CA . TYR A 1 129 ? 6.030 -13.320 5.036 1.00 85.12 129 TYR A CA 1
ATOM 1012 C C . TYR A 1 129 ? 4.533 -13.425 5.348 1.00 85.12 129 TYR A C 1
ATOM 1014 O O . TYR A 1 129 ? 4.140 -13.312 6.502 1.00 85.12 129 TYR A O 1
ATOM 1022 N N . ILE A 1 130 ? 3.690 -13.674 4.338 1.00 85.19 130 ILE A N 1
ATOM 1023 C CA . ILE A 1 130 ? 2.236 -13.793 4.541 1.00 85.19 130 ILE A CA 1
ATOM 1024 C C . ILE A 1 130 ? 1.916 -15.014 5.407 1.00 85.19 130 ILE A C 1
ATOM 1026 O O . ILE A 1 130 ? 1.109 -14.919 6.324 1.00 85.19 130 ILE A O 1
ATOM 1030 N N . THR A 1 131 ? 2.557 -16.152 5.140 1.00 87.69 131 THR A N 1
ATOM 1031 C CA . THR A 1 131 ? 2.351 -17.386 5.906 1.00 87.69 131 THR A CA 1
ATOM 1032 C C . THR A 1 131 ? 2.769 -17.208 7.364 1.00 87.69 131 THR A C 1
ATOM 1034 O O . THR A 1 131 ? 2.042 -17.620 8.265 1.00 87.69 131 THR A O 1
ATOM 1037 N N . GLU A 1 132 ? 3.907 -16.558 7.603 1.00 90.81 132 GLU A N 1
ATOM 1038 C CA . GLU A 1 132 ? 4.391 -16.220 8.944 1.00 90.81 132 GLU A CA 1
ATOM 1039 C C . GLU A 1 132 ? 3.441 -15.245 9.646 1.00 90.81 132 GLU A C 1
ATOM 1041 O O . GLU A 1 132 ? 3.021 -15.509 10.770 1.00 90.81 132 GLU A O 1
ATOM 1046 N N . LEU A 1 133 ? 3.016 -14.179 8.961 1.00 90.19 133 LEU A N 1
ATOM 1047 C CA . LEU A 1 133 ? 2.073 -13.192 9.487 1.00 90.19 133 LEU A CA 1
ATOM 1048 C C . LEU A 1 133 ? 0.735 -13.834 9.880 1.00 90.19 133 LEU A C 1
ATOM 1050 O O . LEU A 1 133 ? 0.223 -13.573 10.967 1.00 90.19 133 LEU A O 1
ATOM 1054 N N . VAL A 1 134 ? 0.182 -14.694 9.021 1.00 93.44 134 VAL A N 1
ATOM 1055 C CA . VAL A 1 134 ? -1.066 -15.426 9.286 1.00 93.44 134 VAL A CA 1
ATOM 1056 C C . VAL A 1 134 ? -0.893 -16.404 10.448 1.00 93.44 134 VAL A C 1
ATOM 1058 O O . VAL A 1 134 ? -1.768 -16.483 11.307 1.00 93.44 134 VAL A O 1
ATOM 1061 N N . SER A 1 135 ? 0.236 -17.114 10.515 1.00 93.50 135 SER A N 1
ATOM 1062 C CA . SER A 1 135 ? 0.562 -18.008 11.633 1.00 93.50 135 SER A CA 1
ATOM 1063 C C . SER A 1 135 ? 0.623 -17.249 12.963 1.00 93.50 135 SER A C 1
ATOM 1065 O O . SER A 1 135 ? 0.002 -17.666 13.940 1.00 93.50 135 SER A O 1
ATOM 1067 N N . GLU A 1 136 ? 1.331 -16.119 13.015 1.00 93.81 136 GLU A N 1
ATOM 1068 C CA . GLU A 1 136 ? 1.425 -15.302 14.231 1.00 93.81 136 GLU A CA 1
ATOM 1069 C C . GLU A 1 136 ? 0.075 -14.691 14.621 1.00 93.81 136 GLU A C 1
ATOM 1071 O O . GLU A 1 136 ? -0.305 -14.731 15.794 1.00 93.81 136 GLU A O 1
ATOM 1076 N N . ALA A 1 137 ? -0.701 -14.201 13.650 1.00 91.94 137 ALA A N 1
ATOM 1077 C CA . ALA A 1 137 ? -2.061 -13.727 13.892 1.00 91.94 137 ALA A CA 1
ATOM 1078 C C . ALA A 1 137 ? -2.963 -14.840 14.456 1.00 91.94 137 ALA A C 1
ATOM 1080 O O . ALA A 1 137 ? -3.726 -14.590 15.388 1.00 91.94 137 ALA A O 1
ATOM 1081 N N . GLY A 1 138 ? -2.832 -16.071 13.951 1.00 91.88 138 GLY A N 1
ATOM 1082 C CA . GLY A 1 138 ? -3.535 -17.249 14.464 1.00 91.88 138 GLY A CA 1
ATOM 1083 C C . GLY A 1 138 ? -3.182 -17.559 15.920 1.00 91.88 138 GLY A C 1
ATOM 1084 O O . GLY A 1 138 ? -4.076 -17.680 16.755 1.00 91.88 138 GLY A O 1
ATOM 1085 N N . LYS A 1 139 ? -1.887 -17.576 16.263 1.00 92.69 139 LYS A N 1
ATOM 1086 C CA . LYS A 1 139 ? -1.424 -17.773 17.652 1.00 92.69 139 LYS A CA 1
ATOM 1087 C C . LYS A 1 139 ? -1.965 -16.700 18.599 1.00 92.69 139 LYS A C 1
ATOM 1089 O O . LYS A 1 139 ? -2.334 -16.999 19.735 1.00 92.69 139 LYS A O 1
ATOM 1094 N N . LEU A 1 140 ? -2.012 -15.443 18.150 1.00 89.44 140 LEU A N 1
ATOM 1095 C CA . LEU A 1 140 ? -2.595 -14.346 18.926 1.00 89.44 140 LEU A CA 1
ATOM 1096 C C . LEU A 1 140 ? -4.104 -14.537 19.098 1.00 89.44 140 LEU A C 1
ATOM 1098 O O . LEU A 1 140 ? -4.604 -14.389 20.212 1.00 89.44 140 LEU A O 1
ATOM 1102 N N . ALA A 1 141 ? -4.818 -14.897 18.031 1.00 85.12 141 ALA A N 1
ATOM 1103 C CA . ALA A 1 141 ? -6.251 -15.153 18.087 1.00 85.12 141 ALA A CA 1
ATOM 1104 C C . ALA A 1 141 ? -6.581 -16.266 19.093 1.00 85.12 141 ALA A C 1
ATOM 1106 O O . ALA A 1 141 ? -7.415 -16.049 19.968 1.00 85.12 141 ALA A O 1
ATOM 1107 N N . GLU A 1 142 ? -5.872 -17.397 19.054 1.00 86.69 142 GLU A N 1
ATOM 1108 C CA . GLU A 1 142 ? -6.033 -18.497 20.018 1.00 86.69 142 GLU A CA 1
ATOM 1109 C C . GLU A 1 142 ? -5.743 -18.050 21.456 1.00 86.69 142 GLU A C 1
ATOM 1111 O O . GLU A 1 142 ? -6.534 -18.299 22.371 1.00 86.69 142 GLU A O 1
ATOM 1116 N N . LYS A 1 143 ? -4.634 -17.327 21.662 1.00 84.62 143 LYS A N 1
ATOM 1117 C CA . LYS A 1 143 ? -4.246 -16.799 22.977 1.00 84.62 143 LYS A CA 1
ATOM 1118 C C . LYS A 1 143 ? -5.326 -15.893 23.571 1.00 84.62 143 LYS A C 1
ATOM 1120 O O . LYS A 1 143 ? -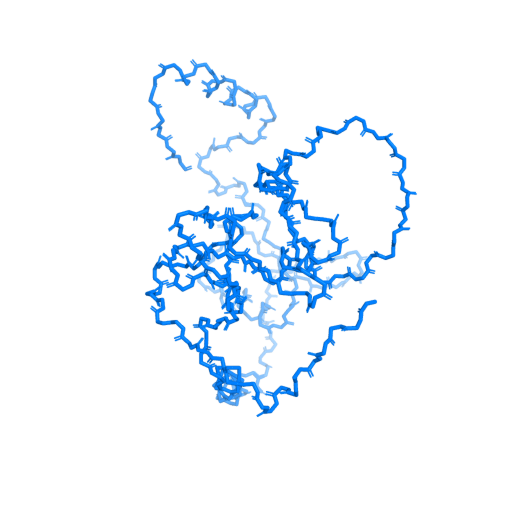5.565 -15.933 24.779 1.00 84.62 143 LYS A O 1
ATOM 1125 N N . TYR A 1 144 ? -5.959 -15.065 22.744 1.00 73.25 144 TYR A N 1
ATOM 1126 C CA . TYR A 1 144 ? -6.939 -14.079 23.194 1.00 73.25 144 TYR A CA 1
ATOM 1127 C C . TYR A 1 144 ? -8.393 -14.557 23.111 1.00 73.25 144 TYR A C 1
ATOM 1129 O O . TYR A 1 144 ? -9.248 -13.943 23.746 1.00 73.25 144 TYR A O 1
ATOM 1137 N N . GLN A 1 145 ? -8.683 -15.689 22.463 1.00 66.44 145 GLN A N 1
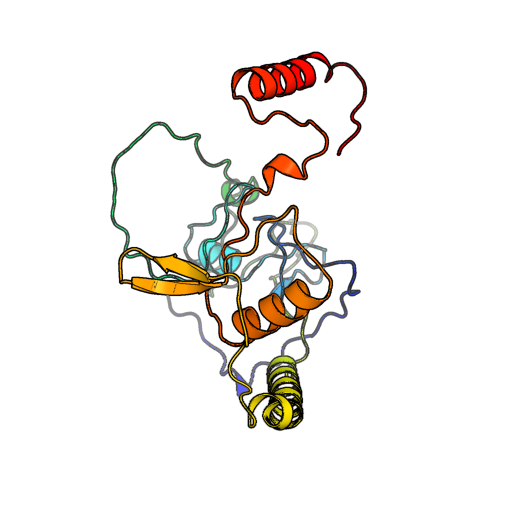ATOM 1138 C CA . GLN A 1 145 ? -10.013 -16.314 22.439 1.00 66.44 145 GLN A CA 1
ATOM 1139 C C . GLN A 1 145 ? -10.556 -16.576 23.858 1.00 66.44 145 GLN A C 1
ATOM 1141 O O . GLN A 1 145 ? -11.757 -16.469 24.103 1.00 66.44 145 GLN A O 1
ATOM 1146 N N . PHE A 1 146 ? -9.668 -16.822 24.828 1.00 56.97 146 PHE A N 1
ATOM 1147 C CA . PHE A 1 146 ? -10.026 -17.026 26.236 1.00 56.97 146 PHE A CA 1
ATOM 1148 C C . PHE A 1 146 ? -10.479 -15.750 26.971 1.00 56.97 146 PHE A C 1
ATOM 1150 O O . PHE A 1 146 ? -11.202 -15.849 27.962 1.00 56.97 146 PHE A O 1
ATOM 1157 N N . LEU A 1 147 ? -10.088 -14.555 26.506 1.00 56.00 147 LEU A N 1
ATOM 1158 C CA . LEU A 1 147 ? -10.507 -13.285 27.121 1.00 56.00 147 LEU A CA 1
ATOM 1159 C C . LEU A 1 147 ? -11.941 -12.893 26.744 1.00 56.00 147 LEU A C 1
ATOM 1161 O O . LEU A 1 147 ? -12.594 -12.196 27.515 1.00 56.00 147 LEU A O 1
ATOM 1165 N N . PHE A 1 148 ? -12.433 -13.361 25.596 1.00 52.34 148 PHE A N 1
ATOM 1166 C CA . PHE A 1 148 ? -13.760 -13.018 25.074 1.00 52.34 148 PHE A CA 1
ATOM 1167 C C . PHE A 1 148 ? -14.820 -14.105 25.330 1.00 52.34 148 PHE A C 1
ATOM 1169 O O . PHE A 1 148 ? -16.009 -13.840 25.201 1.00 52.34 148 PHE A O 1
ATOM 1176 N N . ALA A 1 149 ? -14.418 -15.320 25.731 1.00 54.94 149 ALA A N 1
ATOM 1177 C CA . ALA A 1 149 ? -15.325 -16.458 25.948 1.00 54.94 149 ALA A CA 1
ATOM 1178 C C . ALA A 1 149 ? -16.214 -16.344 27.203 1.00 54.94 149 ALA A C 1
ATOM 1180 O O . ALA A 1 149 ? -17.212 -17.053 27.330 1.00 54.94 149 ALA A O 1
ATOM 1181 N N . LYS A 1 150 ? -15.875 -15.457 28.141 1.00 56.03 150 LYS A N 1
ATOM 1182 C CA . LYS A 1 150 ? -16.814 -14.995 29.166 1.00 56.03 150 LYS A CA 1
ATOM 1183 C C . LYS A 1 150 ? -17.232 -13.610 28.727 1.00 56.03 150 LYS A C 1
ATOM 1185 O O . LYS A 1 150 ? -16.435 -12.696 28.864 1.00 56.03 150 LYS A O 1
ATOM 1190 N N . GLU A 1 151 ? -18.433 -13.454 28.190 1.00 56.84 151 GLU A N 1
ATOM 1191 C CA . GLU A 1 151 ? -18.993 -12.126 27.959 1.00 56.84 151 GLU A CA 1
ATOM 1192 C C . GLU A 1 151 ? -19.638 -11.634 29.262 1.00 56.84 151 GLU A C 1
ATOM 1194 O O . GLU A 1 151 ? -20.791 -11.976 29.538 1.00 56.84 151 GLU A O 1
ATOM 1199 N N . PRO A 1 152 ? -18.962 -10.836 30.110 1.00 57.09 152 PRO A N 1
ATOM 1200 C CA . PRO A 1 152 ? -19.714 -9.939 30.958 1.00 57.09 152 PRO A CA 1
ATOM 1201 C C . PRO A 1 152 ? -20.461 -8.991 30.016 1.00 57.09 152 PRO A C 1
ATOM 1203 O O . PRO A 1 152 ? -19.860 -8.308 29.184 1.00 57.09 152 PRO A O 1
ATOM 1206 N N . ILE A 1 153 ? -21.787 -8.989 30.125 1.00 61.22 153 ILE A N 1
ATOM 1207 C CA . ILE A 1 153 ? -22.637 -7.944 29.557 1.00 61.22 153 ILE A CA 1
ATOM 1208 C C . ILE A 1 153 ? -22.043 -6.609 30.017 1.00 61.22 153 ILE A C 1
ATOM 1210 O O . ILE A 1 153 ? -21.817 -6.439 31.218 1.00 61.22 153 ILE A O 1
ATOM 1214 N N . CYS A 1 154 ? -21.752 -5.684 29.093 1.00 66.62 154 CYS A N 1
ATOM 1215 C CA . CYS A 1 154 ? -21.265 -4.369 29.503 1.00 66.62 154 CYS A CA 1
ATOM 1216 C C . CYS A 1 154 ? -22.305 -3.740 30.446 1.00 66.62 154 CYS A C 1
ATOM 1218 O O . CYS A 1 154 ? -23.446 -3.545 30.021 1.00 66.62 154 CYS A O 1
ATOM 1220 N N . PRO A 1 155 ? -21.951 -3.346 31.684 1.00 65.94 155 PRO A N 1
ATOM 1221 C CA . PRO A 1 155 ? -22.853 -2.621 32.579 1.00 65.94 155 PRO A CA 1
ATOM 1222 C C . PRO A 1 155 ? -22.986 -1.146 32.157 1.00 65.94 155 PRO A C 1
ATOM 1224 O O . PRO A 1 155 ? -23.099 -0.254 32.992 1.00 65.94 155 PRO A O 1
ATOM 1227 N N . CYS A 1 156 ? -22.897 -0.869 30.857 1.00 71.00 156 CYS A N 1
ATOM 1228 C CA . CYS A 1 156 ? -22.876 0.450 30.259 1.00 71.00 156 CYS A CA 1
ATOM 1229 C C . CYS A 1 156 ? -24.120 1.248 30.690 1.00 71.00 156 CYS A C 1
ATOM 1231 O O . CYS A 1 156 ? -25.223 1.001 30.215 1.00 71.00 156 CYS A O 1
ATOM 1233 N N . LEU A 1 157 ? -23.936 2.223 31.585 1.00 66.19 157 LEU A N 1
ATOM 1234 C CA . LEU A 1 157 ? -25.006 3.121 32.044 1.00 66.19 157 LEU A CA 1
ATOM 1235 C C . LEU A 1 157 ? -25.237 4.301 31.082 1.00 66.19 157 LEU A C 1
ATOM 1237 O O . LEU A 1 157 ? -26.287 4.937 31.121 1.00 66.19 157 LEU A O 1
ATOM 1241 N N . LYS A 1 158 ? -24.255 4.606 30.221 1.00 68.69 158 LYS A N 1
ATOM 1242 C CA . LYS A 1 158 ? -24.279 5.725 29.267 1.00 68.69 158 LYS A CA 1
ATOM 1243 C C . LYS A 1 158 ? -24.752 5.229 27.893 1.00 68.69 158 LYS A C 1
ATOM 1245 O O . LYS A 1 158 ? -23.932 4.881 27.046 1.00 68.69 158 LYS A O 1
ATOM 1250 N N . LEU A 1 159 ? -26.069 5.150 27.693 1.00 72.75 159 LEU A N 1
ATOM 1251 C CA . LEU A 1 159 ? -26.694 4.651 26.460 1.00 72.75 159 LEU A CA 1
ATOM 1252 C C . LEU A 1 159 ? -27.476 5.758 25.739 1.00 72.75 159 LEU A C 1
ATOM 1254 O O . LEU A 1 159 ? -28.199 6.525 26.373 1.00 72.75 159 LEU A O 1
ATOM 1258 N N . ALA A 1 160 ? -27.383 5.788 24.412 1.00 70.62 160 ALA A N 1
ATOM 1259 C CA . ALA A 1 160 ? -28.271 6.536 23.524 1.00 70.62 160 ALA A CA 1
ATOM 1260 C C . ALA A 1 160 ? -29.091 5.562 22.667 1.00 70.62 160 ALA A C 1
ATOM 1262 O O . ALA A 1 160 ? -28.682 4.419 22.471 1.00 70.62 160 ALA A O 1
ATOM 1263 N N . ARG A 1 161 ? -30.250 5.999 22.164 1.00 74.12 161 ARG A N 1
ATOM 1264 C CA . ARG A 1 161 ? -31.053 5.223 21.208 1.00 74.12 161 ARG A CA 1
ATOM 1265 C C . ARG A 1 161 ? -30.794 5.715 19.791 1.00 74.12 161 ARG A C 1
ATOM 1267 O O . ARG A 1 161 ? -30.839 6.922 19.556 1.00 74.12 161 ARG A O 1
ATOM 1274 N N . ASP A 1 162 ? -30.550 4.790 18.872 1.00 69.62 162 ASP A N 1
ATOM 1275 C CA . ASP A 1 162 ? -30.537 5.088 17.439 1.00 69.62 162 ASP A CA 1
ATOM 1276 C C . ASP A 1 162 ? -31.969 5.177 16.866 1.00 69.62 162 ASP A C 1
ATOM 1278 O O . ASP A 1 162 ? -32.966 4.995 17.573 1.00 69.62 162 ASP A O 1
ATOM 1282 N N . SER A 1 163 ? -32.083 5.448 15.563 1.00 72.69 163 SER A N 1
ATOM 1283 C CA . SER A 1 163 ? -33.368 5.519 14.850 1.00 72.69 163 SER A CA 1
ATOM 1284 C C . SER A 1 163 ? -34.145 4.196 14.818 1.00 72.69 163 SER A C 1
ATOM 1286 O O . SER A 1 163 ? -35.342 4.199 14.543 1.00 72.69 163 SER A O 1
ATOM 1288 N N . ASN A 1 164 ? -33.477 3.076 15.099 1.00 72.25 164 ASN A N 1
ATOM 1289 C CA . ASN A 1 164 ? -34.036 1.728 15.125 1.00 72.25 164 ASN A CA 1
ATOM 1290 C C . ASN A 1 164 ? -34.289 1.234 16.564 1.00 72.25 164 ASN A C 1
ATOM 1292 O O . ASN A 1 164 ? -34.582 0.056 16.760 1.00 72.25 164 ASN A O 1
ATOM 1296 N N . ASN A 1 165 ? -34.213 2.121 17.566 1.00 69.88 165 ASN A N 1
ATOM 1297 C CA . ASN A 1 165 ? -34.314 1.816 18.998 1.00 69.88 165 ASN A CA 1
ATOM 1298 C C . ASN A 1 165 ? -33.216 0.889 19.554 1.00 69.88 165 ASN A C 1
ATOM 1300 O O . ASN A 1 165 ? -33.385 0.340 20.648 1.00 69.88 165 ASN A O 1
ATOM 1304 N N . ASN A 1 166 ? -32.082 0.744 18.871 1.00 74.12 166 ASN A N 1
ATOM 1305 C CA . ASN A 1 166 ? -30.928 0.049 19.429 1.00 74.12 166 ASN A CA 1
ATOM 1306 C C . ASN A 1 166 ? -30.202 0.955 20.421 1.00 74.12 166 ASN A C 1
ATOM 1308 O O . ASN A 1 166 ? -30.073 2.164 20.212 1.00 74.12 166 ASN A O 1
ATOM 1312 N N . TYR A 1 167 ? -29.711 0.357 21.502 1.00 72.38 167 TYR A N 1
ATOM 1313 C CA . TYR A 1 167 ? -28.903 1.063 22.484 1.00 72.38 167 TYR A CA 1
ATOM 1314 C C . TYR A 1 167 ? -27.445 1.092 22.029 1.00 72.38 167 TYR A C 1
ATOM 1316 O O . TYR A 1 167 ? -26.822 0.045 21.878 1.00 72.38 167 TYR A O 1
ATOM 1324 N N . ILE A 1 168 ? -26.907 2.292 21.842 1.00 80.94 168 ILE A N 1
ATOM 1325 C CA . ILE A 1 168 ? -25.507 2.537 21.497 1.00 80.94 168 ILE A CA 1
ATOM 1326 C C . ILE A 1 168 ? -24.822 3.159 22.711 1.00 80.94 168 ILE A C 1
ATOM 1328 O O . ILE A 1 168 ? -25.376 4.054 23.357 1.00 80.94 168 ILE A O 1
ATOM 1332 N N . PHE A 1 169 ? -23.614 2.698 23.033 1.00 83.81 169 PHE A N 1
ATOM 1333 C CA . PHE A 1 169 ? -22.810 3.326 24.075 1.00 83.81 169 PHE A CA 1
ATOM 1334 C C . PHE A 1 169 ? -22.454 4.757 23.663 1.00 83.81 169 PHE A C 1
ATOM 1336 O O . PHE A 1 169 ? -21.851 4.984 22.611 1.00 83.81 169 PHE A O 1
ATOM 1343 N N . SER A 1 170 ? -22.871 5.722 24.484 1.00 86.06 170 SER A N 1
ATOM 1344 C CA . SER A 1 170 ? -22.790 7.142 24.153 1.00 86.06 170 SER A CA 1
ATOM 1345 C C . SER A 1 170 ? -22.290 7.988 25.327 1.00 86.06 170 SER A C 1
ATOM 1347 O O . SER A 1 170 ? -23.087 8.677 25.973 1.00 86.06 170 SER A O 1
ATOM 1349 N N . PRO A 1 171 ? -20.988 7.931 25.665 1.00 87.81 171 PRO A N 1
ATOM 1350 C CA . PRO A 1 171 ? -20.426 8.775 26.708 1.00 87.81 171 PRO A CA 1
ATOM 1351 C C . PRO A 1 171 ? -20.304 10.239 26.259 1.00 87.81 171 PRO A C 1
ATOM 1353 O O . PRO A 1 171 ? -20.091 10.537 25.085 1.00 87.81 171 PRO A O 1
ATOM 1356 N N . LYS A 1 172 ? -20.378 11.167 27.217 1.00 86.62 172 LYS A N 1
ATOM 1357 C CA . LYS A 1 172 ? -20.001 12.570 27.002 1.00 86.62 172 LYS A CA 1
ATOM 1358 C C . LYS A 1 172 ? -18.494 12.723 27.167 1.00 86.62 172 LYS A C 1
ATOM 1360 O O . LYS A 1 172 ? -17.942 12.184 28.124 1.00 86.62 172 LYS A O 1
ATOM 1365 N N . ALA A 1 173 ? -17.855 13.496 26.293 1.00 85.94 173 ALA A N 1
ATOM 1366 C CA . ALA A 1 173 ? -16.414 13.745 26.327 1.00 85.94 173 ALA A CA 1
ATOM 1367 C C . ALA A 1 173 ? -15.946 14.334 27.670 1.00 85.94 173 ALA A C 1
ATOM 1369 O O . ALA A 1 173 ? -14.928 13.912 28.212 1.00 85.94 173 ALA A O 1
ATOM 1370 N N . VAL A 1 174 ? -16.740 15.245 28.242 1.00 83.50 174 VAL A N 1
ATOM 1371 C CA . VAL A 1 174 ? -16.465 15.890 29.538 1.00 83.50 174 VAL A CA 1
ATOM 1372 C C . VAL A 1 174 ? -16.519 14.933 30.734 1.00 83.50 174 VAL A C 1
ATOM 1374 O O . VAL A 1 174 ? -15.890 15.197 31.753 1.00 83.50 174 VAL A O 1
ATOM 1377 N N . ASP A 1 175 ? -17.225 13.807 30.596 1.00 82.25 175 ASP A N 1
ATOM 1378 C CA . ASP A 1 175 ? -17.437 12.817 31.658 1.00 82.25 175 ASP A CA 1
ATOM 1379 C C . ASP A 1 175 ? -16.585 11.552 31.444 1.00 82.25 175 ASP A C 1
ATOM 1381 O O . ASP A 1 175 ? -16.904 10.495 32.000 1.00 82.25 175 ASP A O 1
ATOM 1385 N N . LEU A 1 176 ? -15.566 11.614 30.576 1.00 82.19 176 LEU A N 1
ATOM 1386 C CA . LEU A 1 176 ? -14.697 10.474 30.293 1.00 82.19 176 LEU A CA 1
ATOM 1387 C C . LEU A 1 176 ? -13.773 10.194 31.482 1.00 82.19 176 LEU A C 1
ATOM 1389 O O . LEU A 1 176 ? -12.919 10.999 31.857 1.00 82.19 176 LEU A O 1
ATOM 1393 N N . HIS A 1 177 ? -13.911 9.000 32.045 1.00 78.75 177 HIS A N 1
ATOM 1394 C CA . HIS A 1 177 ? -13.037 8.460 33.080 1.00 78.75 177 HIS A CA 1
ATOM 1395 C C . HIS A 1 177 ? -12.330 7.192 32.584 1.00 78.75 177 HIS A C 1
ATOM 1397 O O . HIS A 1 177 ? -12.691 6.617 31.559 1.00 78.75 177 HIS A O 1
ATOM 1403 N N . ASN A 1 178 ? -11.346 6.688 33.338 1.00 70.88 178 ASN A N 1
ATOM 1404 C CA . ASN A 1 178 ? -10.621 5.458 32.975 1.00 70.88 178 ASN A CA 1
ATOM 1405 C C . ASN A 1 178 ? -11.548 4.246 32.731 1.00 70.88 178 ASN A C 1
ATOM 1407 O O . ASN A 1 178 ? -11.203 3.369 31.941 1.00 70.88 178 ASN A O 1
ATOM 1411 N N . GLY A 1 179 ? -12.725 4.207 33.368 1.00 71.38 179 GLY A N 1
ATOM 1412 C CA . GLY A 1 179 ? -13.751 3.188 33.116 1.00 71.38 179 GLY A CA 1
ATOM 1413 C C . GLY A 1 179 ? -14.427 3.296 31.741 1.00 71.38 179 GLY A C 1
ATOM 1414 O O . GLY A 1 179 ? -14.852 2.286 31.197 1.00 71.38 179 GLY A O 1
ATOM 1415 N N . ASP A 1 180 ? -14.480 4.475 31.119 1.00 77.25 180 ASP A N 1
ATOM 1416 C CA . ASP A 1 180 ? -15.058 4.632 29.778 1.00 77.25 180 ASP A CA 1
ATOM 1417 C C . ASP A 1 180 ? -14.115 4.104 28.680 1.00 77.25 180 ASP A C 1
ATOM 1419 O O . ASP A 1 180 ? -14.576 3.637 27.641 1.00 77.25 180 ASP A O 1
ATOM 1423 N N . LEU A 1 181 ? -12.794 4.094 28.917 1.00 80.12 181 LEU A N 1
ATOM 1424 C CA . LEU A 1 181 ? -11.815 3.512 27.986 1.00 80.12 181 LEU A CA 1
ATOM 1425 C C . LEU A 1 181 ? -11.931 1.988 27.891 1.00 80.12 181 LEU A C 1
ATOM 1427 O O . LEU A 1 181 ? -11.765 1.427 26.806 1.00 80.12 181 LEU A O 1
ATOM 1431 N N . SER A 1 182 ? -12.205 1.300 29.003 1.00 80.00 182 SER A N 1
ATOM 1432 C CA . SER A 1 182 ? -12.444 -0.147 28.969 1.00 80.00 182 SER A CA 1
ATOM 1433 C C . SER A 1 182 ? -13.744 -0.470 28.234 1.00 80.00 182 SER A C 1
ATOM 1435 O O . SER A 1 182 ? -13.767 -1.418 27.450 1.00 80.00 182 SER A O 1
ATOM 1437 N N . HIS A 1 183 ? -14.781 0.357 28.400 1.00 82.00 183 HIS A N 1
ATOM 1438 C CA . HIS A 1 183 ? -16.040 0.237 27.663 1.00 82.00 183 HIS A CA 1
ATOM 1439 C C . HIS A 1 183 ? -15.838 0.479 26.161 1.00 82.00 183 HIS A C 1
ATOM 1441 O O . HIS A 1 183 ? -16.263 -0.337 25.346 1.00 82.00 183 HIS A O 1
ATOM 1447 N N . PHE A 1 184 ? -15.118 1.539 25.782 1.00 83.75 184 PHE A N 1
ATOM 1448 C CA . PHE A 1 184 ? -14.783 1.818 24.384 1.00 83.75 184 PHE A CA 1
ATOM 1449 C C . PHE A 1 184 ? -14.020 0.656 23.736 1.00 83.75 184 PHE A C 1
ATOM 1451 O O . PHE A 1 184 ? -14.378 0.214 22.648 1.00 83.75 184 PHE A O 1
ATOM 1458 N N . ARG A 1 185 ? -13.001 0.112 24.417 1.00 82.06 185 ARG A N 1
ATOM 1459 C CA . ARG A 1 185 ? -12.238 -1.048 23.920 1.00 82.06 185 ARG A CA 1
ATOM 1460 C C . ARG A 1 185 ? -13.110 -2.293 23.766 1.00 82.06 185 ARG A C 1
ATOM 1462 O O . ARG A 1 185 ? -12.926 -3.033 22.805 1.00 82.06 185 ARG A O 1
ATOM 1469 N N . TRP A 1 186 ? -14.050 -2.516 24.682 1.00 82.19 186 TRP A N 1
ATOM 1470 C CA . TRP A 1 186 ? -14.981 -3.642 24.625 1.00 82.19 186 TRP A CA 1
ATOM 1471 C C . TRP A 1 186 ? -15.919 -3.538 23.416 1.00 82.19 186 TRP A C 1
ATOM 1473 O O . TRP A 1 186 ? -15.963 -4.466 22.610 1.00 82.19 186 TRP A O 1
ATOM 1483 N N . HIS A 1 187 ? -16.578 -2.390 23.220 1.00 83.69 187 HIS A N 1
ATOM 1484 C CA . HIS A 1 187 ? -17.440 -2.157 22.052 1.00 83.69 187 HIS A CA 1
ATOM 1485 C C . HIS A 1 187 ? -16.632 -2.211 20.749 1.00 83.69 187 HIS A C 1
ATOM 1487 O O . HIS A 1 187 ? -17.012 -2.902 19.805 1.00 83.69 187 HIS A O 1
ATOM 1493 N N . GLY A 1 188 ? -15.452 -1.584 20.737 1.00 81.94 188 GLY A N 1
ATOM 1494 C CA . GLY A 1 188 ? -14.526 -1.620 19.607 1.00 81.94 188 GLY A CA 1
ATOM 1495 C C . GLY A 1 188 ? -14.089 -3.037 19.231 1.00 81.94 188 GLY A C 1
ATOM 1496 O O . GLY A 1 188 ? -14.055 -3.362 18.048 1.00 81.94 188 GLY A O 1
ATOM 1497 N N . SER A 1 189 ? -13.832 -3.921 20.205 1.00 79.62 189 SER A N 1
ATOM 1498 C CA . SER A 1 189 ? -13.487 -5.324 19.915 1.00 79.62 189 SER A CA 1
ATOM 1499 C C . SER A 1 189 ? -14.624 -6.126 19.277 1.00 79.62 189 SER A C 1
ATOM 1501 O O . SER A 1 189 ? -14.359 -7.121 18.607 1.00 79.62 189 SER A O 1
ATOM 1503 N N . LYS A 1 190 ? -15.874 -5.684 19.453 1.00 78.31 190 LYS A N 1
ATOM 1504 C CA . LYS A 1 190 ? -17.065 -6.283 18.840 1.00 78.31 190 LYS A CA 1
ATOM 1505 C C . LYS A 1 190 ? -17.430 -5.657 17.493 1.00 78.31 190 LYS A C 1
ATOM 1507 O O . LYS A 1 190 ? -18.350 -6.134 16.837 1.00 78.31 190 LYS A O 1
ATOM 1512 N N . GLY A 1 191 ? -16.737 -4.589 17.088 1.00 80.62 191 GLY A N 1
ATOM 1513 C CA . GLY A 1 191 ? -17.139 -3.777 15.940 1.00 80.62 191 GLY A CA 1
ATOM 1514 C C . GLY A 1 191 ? -18.444 -3.008 16.177 1.00 80.62 191 GLY A C 1
ATOM 1515 O O . GLY A 1 191 ? -19.098 -2.609 15.216 1.00 80.62 191 GLY A O 1
ATOM 1516 N N . GLU A 1 192 ? -18.843 -2.815 17.437 1.00 83.44 192 GLU A N 1
ATOM 1517 C CA . GLU A 1 192 ? -20.035 -2.045 17.783 1.00 83.44 192 GLU A CA 1
ATOM 1518 C C . GLU A 1 192 ? -19.728 -0.540 17.710 1.00 83.44 192 GLU A C 1
ATOM 1520 O O . GLU A 1 192 ? -18.679 -0.096 18.192 1.00 83.44 192 GLU A O 1
ATOM 1525 N N . PRO A 1 193 ? -20.625 0.272 17.123 1.00 83.12 193 PRO A N 1
ATOM 1526 C CA . PRO A 1 193 ? -20.431 1.713 17.059 1.00 83.12 193 PRO A CA 1
ATOM 1527 C C . PRO A 1 193 ? -20.458 2.337 18.463 1.00 83.12 193 PRO A C 1
ATOM 1529 O O . PRO A 1 193 ? -21.202 1.902 19.339 1.00 83.12 193 PRO A O 1
ATOM 1532 N N . VAL A 1 194 ? -19.674 3.401 18.661 1.00 87.25 194 VAL A N 1
ATOM 1533 C CA . VAL A 1 194 ? -19.655 4.216 19.887 1.00 87.25 194 VAL A CA 1
ATOM 1534 C C . VAL A 1 194 ? -19.743 5.687 19.499 1.00 87.25 194 VAL A C 1
ATOM 1536 O O . VAL A 1 194 ? -19.028 6.129 18.601 1.00 87.25 194 VAL A O 1
ATOM 1539 N N . ILE A 1 195 ? -20.591 6.456 20.185 1.00 87.44 195 ILE A N 1
ATOM 1540 C CA . ILE A 1 195 ? -20.761 7.894 19.932 1.00 87.44 195 ILE A CA 1
ATOM 1541 C C . ILE A 1 195 ? -20.238 8.676 21.132 1.00 87.44 195 ILE A C 1
ATOM 1543 O O . ILE A 1 195 ? -20.830 8.648 22.201 1.00 87.44 195 ILE A O 1
ATOM 1547 N N . VAL A 1 196 ? -19.149 9.423 20.969 1.00 88.31 196 VAL A N 1
ATOM 1548 C CA . VAL A 1 196 ? -18.698 10.350 22.014 1.00 88.31 196 VAL A CA 1
ATOM 1549 C C . VAL A 1 196 ? -19.328 11.714 21.751 1.00 88.31 196 VAL A C 1
ATOM 1551 O O . VAL A 1 196 ? -19.011 12.362 20.754 1.00 88.31 196 VAL A O 1
ATOM 1554 N N . SER A 1 197 ? -20.245 12.150 22.614 1.00 87.62 197 SER A N 1
ATOM 1555 C CA . SER A 1 197 ? -20.915 13.447 22.466 1.00 87.62 197 SER A CA 1
ATOM 1556 C C . SER A 1 197 ? -20.137 14.565 23.165 1.00 87.62 197 SER A C 1
ATOM 1558 O O . SER A 1 197 ? -19.244 14.303 23.969 1.00 87.62 197 SER A O 1
ATOM 1560 N N . ASN A 1 198 ? -20.491 15.828 22.897 1.00 87.31 198 ASN A N 1
ATOM 1561 C CA . ASN A 1 198 ? -19.940 16.994 23.608 1.00 87.31 198 ASN A CA 1
ATOM 1562 C C . ASN A 1 198 ? -18.409 17.159 23.495 1.00 87.31 198 ASN A C 1
ATOM 1564 O O . ASN A 1 198 ? -17.781 17.745 24.366 1.00 87.31 198 ASN A O 1
ATOM 1568 N N . VAL A 1 199 ? -17.793 16.669 22.412 1.00 86.38 199 VAL A N 1
ATOM 1569 C CA . VAL A 1 199 ? -16.331 16.750 22.204 1.00 86.38 199 VAL A CA 1
ATOM 1570 C C . VAL A 1 199 ? -15.834 18.197 22.130 1.00 86.38 199 VAL A C 1
ATOM 1572 O O . VAL A 1 199 ? -14.735 18.494 22.588 1.00 86.38 199 VAL A O 1
ATOM 1575 N N . LEU A 1 200 ? -16.655 19.109 21.599 1.00 82.81 200 LEU A N 1
ATOM 1576 C CA . LEU A 1 200 ? -16.311 20.529 21.489 1.00 82.81 200 LEU A CA 1
ATOM 1577 C C . LEU A 1 200 ? -16.078 21.188 22.854 1.00 82.81 200 LEU A C 1
ATOM 1579 O O . LEU A 1 200 ? -15.210 22.052 22.959 1.00 82.81 200 LEU A O 1
ATOM 1583 N N . ASP A 1 201 ? -16.764 20.718 23.898 1.00 83.25 201 ASP A N 1
ATOM 1584 C CA . ASP A 1 201 ? -16.628 21.234 25.265 1.00 83.25 201 ASP A CA 1
ATOM 1585 C C . ASP A 1 201 ? -15.242 20.914 25.870 1.00 83.25 201 ASP A C 1
ATOM 1587 O O . ASP A 1 201 ? -14.849 21.507 26.873 1.00 83.25 201 ASP A O 1
ATOM 1591 N N . CYS A 1 202 ? -14.479 20.001 25.252 1.00 80.25 202 CYS A N 1
ATOM 1592 C CA . CYS A 1 202 ? -13.109 19.644 25.635 1.00 80.25 202 CYS A CA 1
ATOM 1593 C C . CYS A 1 202 ? -12.025 20.324 24.778 1.00 80.25 202 CYS A C 1
ATOM 1595 O O . CYS A 1 202 ? -10.837 20.090 25.004 1.00 80.25 202 CYS A O 1
ATOM 1597 N N . THR A 1 203 ? -12.394 21.120 23.770 1.00 78.19 203 THR A N 1
ATOM 1598 C CA . THR A 1 203 ? -11.418 21.759 22.870 1.00 78.19 203 THR A CA 1
ATOM 1599 C C . THR A 1 203 ? -10.828 23.030 23.486 1.00 78.19 203 THR A C 1
ATOM 1601 O O . THR A 1 203 ? -11.491 23.752 24.226 1.00 78.19 203 THR A O 1
ATOM 1604 N N . SER A 1 204 ? -9.569 23.336 23.169 1.00 69.00 204 SER A N 1
ATOM 1605 C CA . SER A 1 204 ? -8.801 24.464 23.724 1.00 69.00 204 SER A CA 1
ATOM 1606 C C . SER A 1 204 ? -9.177 25.843 23.145 1.00 69.00 204 SER A C 1
ATOM 1608 O O . SER A 1 204 ? -8.324 26.717 23.005 1.00 69.00 204 SER A O 1
ATOM 1610 N N . GLY A 1 205 ? -10.453 26.066 22.811 1.00 69.44 205 GLY A N 1
ATOM 1611 C CA . GLY A 1 205 ? -10.943 27.350 22.289 1.00 69.44 205 GLY A CA 1
ATOM 1612 C C . GLY A 1 205 ? -10.680 27.585 20.796 1.00 69.44 205 GLY A C 1
ATOM 1613 O O . GLY A 1 205 ? -10.852 28.704 20.314 1.00 69.44 205 GLY A O 1
ATOM 1614 N N . LEU A 1 206 ? -10.286 26.547 20.051 1.00 73.69 206 LEU A N 1
ATOM 1615 C CA . LEU A 1 206 ? -10.232 26.597 18.590 1.00 73.69 206 LEU A CA 1
ATOM 1616 C C . LEU A 1 206 ? -11.658 26.638 18.030 1.00 73.69 206 LEU A C 1
ATOM 1618 O O . LEU A 1 206 ? -12.453 25.726 18.255 1.00 73.69 206 LEU A O 1
ATOM 1622 N N . SER A 1 207 ? -11.980 27.703 17.297 1.00 76.81 207 SER A N 1
ATOM 1623 C CA . SER A 1 207 ? -13.275 27.842 16.637 1.00 76.81 207 SER A CA 1
ATOM 1624 C C . SER A 1 207 ? -13.202 27.309 15.213 1.00 76.81 207 SER A C 1
ATOM 1626 O O . SER A 1 207 ? -12.440 27.804 14.385 1.00 76.81 207 SER A O 1
ATOM 1628 N N . TRP A 1 208 ? -14.055 26.331 14.929 1.00 79.56 208 TRP A N 1
ATOM 1629 C CA . TRP A 1 208 ? -14.299 25.810 13.584 1.00 79.56 208 TRP A CA 1
ATOM 1630 C C . TRP A 1 208 ? -15.364 26.614 12.829 1.00 79.56 208 TRP A C 1
ATOM 1632 O O . TRP A 1 208 ? -15.858 26.174 11.792 1.00 79.56 208 TRP A O 1
ATOM 1642 N N . GLU A 1 209 ? -15.759 27.785 13.340 1.00 86.75 209 GLU A N 1
ATOM 1643 C CA . GLU A 1 209 ? -16.693 28.655 12.638 1.00 86.75 209 GLU A CA 1
ATOM 1644 C C . GLU A 1 209 ? -16.114 29.021 11.258 1.00 86.75 209 GLU A C 1
ATOM 1646 O O . GLU A 1 209 ? -14.953 29.439 11.177 1.00 86.75 209 GLU A O 1
ATOM 1651 N N . PRO A 1 210 ? -16.892 28.914 10.163 1.00 87.88 210 PRO A N 1
ATOM 1652 C CA . PRO A 1 210 ? -16.391 29.162 8.810 1.00 87.88 210 PRO A CA 1
ATOM 1653 C C . PRO A 1 210 ? -15.673 30.507 8.645 1.00 87.88 210 PRO A C 1
ATOM 1655 O O . PRO A 1 210 ? -14.698 30.608 7.901 1.00 87.88 210 PRO A O 1
ATOM 1658 N N . THR A 1 211 ? -16.117 31.541 9.365 1.00 88.62 211 THR A N 1
ATOM 1659 C CA . THR A 1 211 ? -15.502 32.875 9.342 1.00 88.62 211 THR A CA 1
ATOM 1660 C C . THR A 1 211 ? -14.125 32.894 10.014 1.00 88.62 211 THR A C 1
ATOM 1662 O O . THR A 1 211 ? -13.223 33.577 9.525 1.00 88.62 211 THR A O 1
ATOM 1665 N N . VAL A 1 212 ? -13.934 32.127 11.091 1.00 85.81 212 VAL A N 1
ATOM 1666 C CA . VAL A 1 212 ? -12.651 31.973 11.790 1.00 85.81 212 VAL A CA 1
ATOM 1667 C C . VAL A 1 212 ? -11.686 31.155 10.940 1.00 85.81 212 VAL A C 1
ATOM 1669 O O . VAL A 1 212 ? -10.571 31.611 10.687 1.00 85.81 212 VAL A O 1
ATOM 1672 N N . MET A 1 213 ? -12.141 30.019 10.406 1.00 87.25 213 MET A N 1
ATOM 1673 C CA . MET A 1 213 ? -11.341 29.178 9.508 1.00 87.25 213 MET A CA 1
ATOM 1674 C C . MET A 1 213 ? -10.901 29.952 8.260 1.00 87.25 213 MET A C 1
ATOM 1676 O O . MET A 1 213 ? -9.721 29.965 7.920 1.00 87.25 213 MET A O 1
ATOM 1680 N N . SER A 1 214 ? -11.820 30.677 7.612 1.00 84.12 214 SER A N 1
ATOM 1681 C CA . SER A 1 214 ? -11.512 31.493 6.429 1.00 84.12 214 SER A CA 1
ATOM 1682 C C . SER A 1 214 ? -10.467 32.577 6.717 1.00 84.12 214 SER A C 1
ATOM 1684 O O . SER A 1 214 ? -9.574 32.806 5.899 1.00 84.12 214 SER A O 1
ATOM 1686 N N . ARG A 1 215 ? -10.538 33.229 7.885 1.00 86.38 215 ARG A N 1
ATOM 1687 C CA . ARG A 1 215 ? -9.525 34.207 8.309 1.00 86.38 215 ARG A CA 1
ATOM 1688 C C . ARG A 1 215 ? -8.171 33.548 8.555 1.00 86.38 215 ARG A C 1
ATOM 1690 O O . ARG A 1 215 ? -7.175 34.116 8.126 1.00 86.38 215 ARG A O 1
ATOM 1697 N N . ALA A 1 216 ? -8.134 32.377 9.192 1.00 83.31 216 ALA A N 1
ATOM 1698 C CA . ALA A 1 216 ? -6.896 31.636 9.422 1.00 83.31 216 ALA A CA 1
ATOM 1699 C C . ALA A 1 216 ? -6.221 31.242 8.097 1.00 83.31 216 ALA A C 1
ATOM 1701 O O . ALA A 1 216 ? -5.047 31.539 7.903 1.00 83.31 216 ALA A O 1
ATOM 1702 N N . PHE A 1 217 ? -6.973 30.683 7.142 1.00 80.50 217 PHE A N 1
ATOM 1703 C CA . PHE A 1 217 ? -6.434 30.331 5.822 1.00 80.50 217 PHE A CA 1
ATOM 1704 C C . PHE A 1 217 ? -5.929 31.545 5.040 1.00 80.50 217 PHE A C 1
ATOM 1706 O O . PHE A 1 217 ? -4.863 31.483 4.428 1.00 80.50 217 PHE A O 1
ATOM 1713 N N . ARG A 1 218 ? -6.648 32.674 5.093 1.00 81.88 218 ARG A N 1
ATOM 1714 C CA . ARG A 1 218 ? -6.186 33.907 4.446 1.00 81.88 218 ARG A CA 1
ATOM 1715 C C . ARG A 1 218 ? -4.932 34.474 5.119 1.00 81.88 218 ARG A C 1
ATOM 1717 O O . ARG A 1 218 ? -4.005 34.867 4.420 1.00 81.88 218 ARG A O 1
ATOM 1724 N N . ALA A 1 219 ? -4.863 34.457 6.448 1.00 75.00 219 ALA A N 1
ATOM 1725 C CA . ALA A 1 219 ? -3.677 34.898 7.179 1.00 75.00 219 ALA A CA 1
ATOM 1726 C C . ALA A 1 219 ? -2.440 34.050 6.834 1.00 75.00 219 ALA A C 1
ATOM 1728 O O . ALA A 1 219 ? -1.345 34.594 6.713 1.00 75.00 219 ALA A O 1
ATOM 1729 N N . ILE A 1 220 ? -2.616 32.744 6.600 1.00 76.00 220 ILE A N 1
ATOM 1730 C CA . ILE A 1 220 ? -1.547 31.848 6.130 1.00 76.00 220 ILE A CA 1
ATOM 1731 C C . ILE A 1 220 ? -1.092 32.239 4.714 1.00 76.00 220 ILE A C 1
ATOM 1733 O O . ILE A 1 220 ? 0.106 32.336 4.467 1.00 76.00 220 ILE A O 1
ATOM 1737 N N . SER A 1 221 ? -2.021 32.556 3.805 1.00 65.19 221 SER A N 1
ATOM 1738 C CA . SER A 1 221 ? -1.667 33.016 2.448 1.00 65.19 221 SER A CA 1
ATOM 1739 C C . SER A 1 221 ? -0.970 34.384 2.408 1.00 65.19 221 SER A C 1
ATOM 1741 O O . SER A 1 221 ? -0.255 34.687 1.457 1.00 65.19 221 SER A O 1
ATOM 1743 N N . GLU A 1 222 ? -1.160 35.208 3.441 1.00 58.66 222 GLU A N 1
ATOM 1744 C CA . GLU A 1 222 ? -0.506 36.515 3.584 1.00 58.66 222 GLU A CA 1
ATOM 1745 C C . GLU A 1 222 ? 0.874 36.411 4.261 1.00 58.66 222 GLU A C 1
ATOM 1747 O O . GLU A 1 222 ? 1.722 37.274 4.050 1.00 58.66 222 GLU A O 1
ATOM 1752 N N . THR A 1 223 ? 1.132 35.355 5.042 1.00 54.28 223 THR A N 1
ATOM 1753 C CA . THR A 1 223 ? 2.394 35.154 5.784 1.00 54.28 223 THR A CA 1
ATOM 1754 C C . THR A 1 223 ? 3.417 34.282 5.059 1.00 54.28 223 THR A C 1
ATOM 1756 O O . THR A 1 223 ? 4.584 34.273 5.443 1.00 54.28 223 THR A O 1
ATOM 1759 N N . THR A 1 224 ? 3.066 33.642 3.940 1.00 50.41 224 THR A N 1
ATOM 1760 C CA . THR A 1 224 ? 4.026 32.922 3.079 1.00 50.41 224 THR A CA 1
ATOM 1761 C C . THR A 1 224 ? 5.037 33.818 2.349 1.00 50.41 224 THR A C 1
ATOM 1763 O O . THR A 1 224 ? 5.760 33.325 1.485 1.00 50.41 224 THR A O 1
ATOM 1766 N N . SER A 1 225 ? 5.153 35.107 2.695 1.00 50.47 225 SER A N 1
ATOM 1767 C CA . SER A 1 225 ? 6.354 35.877 2.363 1.00 50.47 225 SER A CA 1
ATOM 1768 C C . SER A 1 225 ? 7.503 35.700 3.355 1.00 50.47 225 SER A C 1
ATOM 1770 O O . SER A 1 225 ? 8.592 36.099 2.983 1.00 50.47 225 SER A O 1
ATOM 1772 N N . ASP A 1 226 ? 7.317 35.113 4.549 1.00 43.56 226 ASP A N 1
ATOM 1773 C CA . ASP A 1 226 ? 8.433 34.645 5.391 1.00 43.56 226 ASP A CA 1
ATOM 1774 C C . ASP A 1 226 ? 7.962 33.732 6.549 1.00 43.56 226 ASP A C 1
ATOM 1776 O O . ASP A 1 226 ? 7.151 34.114 7.388 1.00 43.56 226 ASP A O 1
ATOM 1780 N N . THR A 1 227 ? 8.589 32.552 6.642 1.00 43.41 227 THR A N 1
ATOM 1781 C CA . THR A 1 227 ? 8.592 31.561 7.747 1.00 43.41 227 THR A CA 1
ATOM 1782 C C . THR A 1 227 ? 7.388 30.611 7.901 1.00 43.41 227 THR A C 1
ATOM 1784 O O . THR A 1 227 ? 6.328 30.943 8.419 1.00 43.41 227 THR A O 1
ATOM 1787 N N . CYS A 1 228 ? 7.618 29.348 7.517 1.00 41.78 228 CYS A N 1
ATOM 1788 C CA . CYS A 1 228 ? 6.773 28.196 7.833 1.00 41.78 228 CYS A CA 1
ATOM 1789 C C . CYS A 1 228 ? 7.056 27.701 9.262 1.00 41.78 228 CYS A C 1
ATOM 1791 O O . CYS A 1 228 ? 8.166 27.250 9.541 1.00 41.78 228 CYS A O 1
ATOM 1793 N N . PHE A 1 229 ? 6.044 27.687 10.128 1.00 36.47 229 PHE A N 1
ATOM 1794 C CA . PHE A 1 229 ? 5.982 26.771 11.268 1.00 36.47 229 PHE A CA 1
ATOM 1795 C C . PHE A 1 229 ? 4.700 25.951 11.134 1.00 36.47 229 PHE A C 1
ATOM 1797 O O . PHE A 1 229 ? 3.599 26.494 11.178 1.00 36.47 229 PHE A O 1
ATOM 1804 N N . TRP A 1 230 ? 4.866 24.650 10.909 1.00 40.19 230 TRP A N 1
ATOM 1805 C CA . TRP A 1 230 ? 3.781 23.678 10.828 1.00 40.19 230 TRP A CA 1
ATOM 1806 C C . TRP A 1 230 ? 3.285 23.333 12.239 1.00 40.19 230 TRP A C 1
ATOM 1808 O O . TRP A 1 230 ? 4.100 23.115 13.139 1.00 40.19 230 TRP A O 1
ATOM 1818 N N . ILE A 1 231 ? 1.961 23.290 12.411 1.00 40.62 231 ILE A N 1
ATOM 1819 C CA . ILE A 1 231 ? 1.279 22.520 13.464 1.00 40.62 231 ILE A CA 1
ATOM 1820 C C . ILE A 1 231 ? 0.890 21.182 12.846 1.00 40.62 231 ILE A C 1
ATOM 1822 O O . ILE A 1 231 ? 0.426 21.214 11.683 1.00 40.62 231 ILE A O 1
#

Radius of gyration: 26.17 Å; chains: 1; bounding box: 60×58×60 Å

Foldseek 3Di:
DDQPDDPPVPDDAAADPDDPVDFQAAPFARDTDAWKWWAQPVDGHIHHVVLLVCQAVLNRFGDPPDDPPPDDPDDDDDDDDDDDPDRPGDPCSVPPQHADPNSFGADPPADPVHGSGTTGMHTNDDPCRVVVVVVVVVVVCVVCVVVPPDDPPPPQPQWDQDPVRDTAREAEPVPDDPVVVVVVVVCVVVVHDYHHPNVVVVDPPDDPPPVSVVVVVVVVVVPVVDDDDDD

Sequence (231 aa):
MCITGVSPLKLEIEVVDCSPDEGAYCNNCKTSIFAYHRYCTKCDFEICLICCRELRDRKLLGGDDYLHVGYENIEHKETASHDADKPEISELSRSGWHADSYGRIPCPKGSTECDHGFLELRSLKPKNYITELVSEAGKLAEKYQFLFAKEPICPCLKLARDSNNNYIFSPKAVDLHNGDLSHFRWHGSKGEPVIVSNVLDCTSGLSWEPTVMSRAFRAISETTSDTCFWI

pLDDT: mean 74.24, std 16.86, range [32.81, 93.81]

Organism: Medicago truncatula (NCBI:txid3880)

Secondary structure (DSSP, 8-state):
----PPPGGG---EEP---TTS-EE-TTT--EE-SEEEE-TTSS-EEEHHHHHHHHTT----STT-----S-------------------HHHHTT----TTS--B-TT--SS----BPEEEESS-TTHHHHHHHHHHHHHHHHHHHHSS-PPP----EEE-TTS-EEE--BGGG--HHHHHHHHHHHHTT--B--B-GGGGS-S----HHHHHHHHHHHHHHTTS-----